Protein AF-A0A8S2ETX2-F1 (afdb_monomer_lite)

Structure (mmCIF, N/CA/C/O backbone):
data_AF-A0A8S2ETX2-F1
#
_entry.id   AF-A0A8S2ETX2-F1
#
loop_
_atom_site.group_PDB
_atom_site.id
_atom_site.type_symbol
_atom_site.label_atom_id
_atom_site.label_alt_id
_atom_site.label_comp_id
_atom_site.label_asym_id
_atom_site.label_entity_id
_atom_site.label_seq_id
_atom_site.pdbx_PDB_ins_code
_atom_site.Cartn_x
_atom_site.Cartn_y
_atom_site.Cartn_z
_atom_site.occupancy
_atom_site.B_iso_or_equiv
_atom_site.auth_seq_id
_atom_site.auth_comp_id
_atom_site.auth_asym_id
_atom_site.auth_atom_id
_atom_site.pdbx_PDB_model_num
ATOM 1 N N . ASP A 1 1 ? -9.129 -30.023 49.645 1.00 49.19 1 ASP A N 1
ATOM 2 C CA . ASP A 1 1 ? -10.462 -30.554 49.304 1.00 49.19 1 ASP A CA 1
ATOM 3 C C . ASP A 1 1 ? -11.537 -29.538 49.638 1.00 49.19 1 ASP A C 1
ATOM 5 O O . ASP A 1 1 ? -11.784 -29.279 50.807 1.00 49.19 1 ASP A O 1
ATOM 9 N N . GLN A 1 2 ? -12.116 -28.896 48.624 1.00 75.06 2 GLN A N 1
ATOM 10 C CA . GLN A 1 2 ? -13.297 -28.047 48.798 1.00 75.06 2 GLN A CA 1
ATOM 11 C C . GLN A 1 2 ? -14.494 -28.790 48.217 1.00 75.06 2 GLN A C 1
ATOM 13 O O . GLN A 1 2 ? -14.715 -28.778 47.009 1.00 75.06 2 GLN A O 1
ATOM 18 N N . ALA A 1 3 ? -15.219 -29.501 49.079 1.00 84.19 3 ALA A N 1
ATOM 19 C CA . ALA A 1 3 ? -16.483 -30.106 48.694 1.00 84.19 3 ALA A CA 1
ATOM 20 C C . ALA A 1 3 ? -17.515 -28.996 48.394 1.00 84.19 3 ALA A C 1
ATOM 22 O O . ALA A 1 3 ? -17.534 -27.985 49.106 1.00 84.19 3 ALA A O 1
ATOM 23 N N . PRO A 1 4 ? -18.368 -29.149 47.365 1.00 86.12 4 PRO A N 1
ATOM 24 C CA . PRO A 1 4 ? -19.453 -28.212 47.101 1.00 86.12 4 PRO A CA 1
ATOM 25 C C . PRO A 1 4 ? -20.412 -28.125 48.292 1.00 86.12 4 PRO A C 1
ATOM 27 O O . PRO A 1 4 ? -20.599 -29.095 49.020 1.00 86.12 4 PRO A O 1
ATOM 30 N N . SER A 1 5 ? -21.060 -26.973 48.467 1.00 92.56 5 SER A N 1
ATOM 31 C CA . SER A 1 5 ? -22.094 -26.824 49.496 1.00 92.56 5 SER A CA 1
ATOM 32 C C . SER A 1 5 ? -23.303 -27.727 49.218 1.00 92.56 5 SER A C 1
ATOM 34 O O . SER A 1 5 ? -23.637 -27.966 48.054 1.00 92.56 5 SER A O 1
ATOM 36 N N . ASP A 1 6 ? -24.028 -28.134 50.263 1.00 92.12 6 ASP A N 1
ATOM 37 C CA . ASP A 1 6 ? -25.269 -28.919 50.135 1.00 92.12 6 ASP A CA 1
ATOM 38 C C . ASP A 1 6 ? -26.277 -28.272 49.171 1.00 92.12 6 ASP A C 1
ATOM 40 O O . ASP A 1 6 ? -26.951 -28.952 48.399 1.00 92.12 6 ASP A O 1
ATOM 44 N N . ARG A 1 7 ? -26.333 -26.933 49.145 1.00 91.81 7 ARG A N 1
ATOM 45 C CA . ARG A 1 7 ? -27.184 -26.166 48.226 1.00 91.81 7 ARG A CA 1
ATOM 46 C C . ARG A 1 7 ? -26.778 -26.345 46.763 1.00 91.81 7 ARG A C 1
ATOM 48 O O . ARG A 1 7 ? -27.643 -26.445 45.898 1.00 91.81 7 ARG A O 1
ATOM 55 N N . THR A 1 8 ? -25.479 -26.394 46.481 1.00 90.50 8 THR A N 1
ATOM 56 C CA . THR A 1 8 ? -24.956 -26.659 45.135 1.00 90.50 8 THR A CA 1
ATOM 57 C C . THR A 1 8 ? -25.331 -28.071 44.691 1.00 90.50 8 THR A C 1
ATOM 59 O O . THR A 1 8 ? -25.815 -28.245 43.577 1.00 90.50 8 THR A O 1
ATOM 62 N N . ILE A 1 9 ? -25.183 -29.060 45.577 1.00 91.25 9 ILE A N 1
ATOM 63 C CA . ILE A 1 9 ? -25.528 -30.464 45.304 1.00 91.25 9 ILE A CA 1
ATOM 64 C C . ILE A 1 9 ? -27.031 -30.615 45.012 1.00 91.25 9 ILE A C 1
ATOM 66 O O . ILE A 1 9 ? -27.408 -31.249 44.027 1.00 91.25 9 ILE A O 1
ATOM 70 N N . LEU A 1 10 ? -27.891 -29.982 45.816 1.00 93.88 10 LEU A N 1
ATOM 71 C CA . LEU A 1 10 ? -29.347 -29.971 45.615 1.00 93.88 10 LEU A CA 1
ATOM 72 C C . LEU A 1 10 ? -29.756 -29.318 44.288 1.00 93.88 10 LEU A C 1
ATOM 74 O O . LEU A 1 10 ? -30.621 -29.842 43.587 1.00 93.88 10 LEU A O 1
ATOM 78 N N . ASN A 1 11 ? -29.124 -28.203 43.912 1.00 90.56 11 ASN A N 1
ATOM 79 C CA . ASN A 1 11 ? -29.393 -27.550 42.630 1.00 90.56 11 ASN A CA 1
ATOM 80 C C . ASN A 1 11 ? -29.043 -28.463 41.445 1.00 90.56 11 ASN A C 1
ATOM 82 O O . ASN A 1 11 ? -29.859 -28.610 40.538 1.00 90.56 11 ASN A O 1
ATOM 86 N N . TRP A 1 12 ? -27.883 -29.128 41.483 1.00 91.50 12 TRP A N 1
ATOM 87 C CA . TRP A 1 12 ? -27.490 -30.103 40.459 1.00 91.50 12 TRP A CA 1
ATOM 88 C C . TRP A 1 12 ? -28.458 -31.285 40.379 1.00 91.50 12 TRP A C 1
ATOM 90 O O . TRP A 1 12 ? -28.849 -31.684 39.286 1.00 91.50 12 TRP A O 1
ATOM 100 N N . TYR A 1 13 ? -28.915 -31.806 41.521 1.00 91.69 13 TYR A N 1
ATOM 101 C CA . TYR A 1 13 ? -29.935 -32.858 41.549 1.00 91.69 13 TYR A CA 1
ATOM 102 C C . TYR A 1 13 ? -31.227 -32.434 40.830 1.00 91.69 13 TYR A C 1
ATOM 104 O O . TYR A 1 13 ? -31.792 -33.210 40.059 1.00 91.69 13 TYR A O 1
ATOM 112 N N . HIS A 1 14 ? -31.683 -31.195 41.035 1.00 93.06 14 HIS A N 1
ATOM 113 C CA . HIS A 1 14 ? -32.861 -30.667 40.347 1.00 93.06 14 HIS A CA 1
ATOM 114 C C . HIS A 1 14 ? -32.642 -30.447 38.844 1.00 93.06 14 HIS A C 1
ATOM 116 O O . HIS A 1 14 ? -33.560 -30.712 38.069 1.00 93.06 14 HIS A O 1
ATOM 122 N N . GLU A 1 15 ? -31.458 -30.006 38.420 1.00 91.25 15 GLU A N 1
ATOM 123 C CA . GLU A 1 15 ? -31.118 -29.880 36.996 1.00 91.25 15 GLU A CA 1
ATOM 124 C C . GLU A 1 15 ? -31.083 -31.250 36.299 1.00 91.25 15 GLU A C 1
ATOM 126 O O . GLU A 1 15 ? -31.676 -31.416 35.231 1.00 91.25 15 GLU A O 1
ATOM 131 N N . PHE A 1 16 ? -30.532 -32.278 36.952 1.00 91.81 16 PHE A N 1
ATOM 132 C CA . PHE A 1 16 ? -30.567 -33.647 36.428 1.00 91.81 16 PHE A CA 1
ATOM 133 C C . PHE A 1 16 ? -31.989 -34.218 36.347 1.00 91.81 16 PHE A C 1
ATOM 135 O O . PHE A 1 16 ? -32.327 -34.868 35.360 1.00 91.81 16 PHE A O 1
ATOM 142 N N . GLN A 1 17 ? -32.859 -33.928 37.322 1.00 93.25 17 GLN A N 1
ATOM 143 C CA . GLN A 1 17 ? -34.288 -34.284 37.259 1.00 93.25 17 GLN A CA 1
ATOM 144 C C . GLN A 1 17 ? -35.024 -33.598 36.094 1.00 93.25 17 GLN A C 1
ATOM 146 O O . GLN A 1 17 ? -36.045 -34.099 35.626 1.00 93.25 17 GLN A O 1
ATOM 151 N N . ARG A 1 18 ? -34.506 -32.467 35.600 1.00 93.06 18 ARG A N 1
ATOM 152 C CA . ARG A 1 18 ? -35.015 -31.751 34.418 1.00 93.06 18 ARG A CA 1
ATOM 153 C C . ARG A 1 18 ? -34.395 -32.245 33.104 1.00 93.06 18 ARG A C 1
ATOM 155 O O . ARG A 1 18 ? -34.595 -31.606 32.076 1.00 93.06 18 ARG A O 1
ATOM 162 N N . ASN A 1 19 ? -33.666 -33.367 33.123 1.00 89.31 19 ASN A N 1
ATOM 163 C CA . ASN A 1 19 ? -32.892 -33.910 32.000 1.00 89.31 19 ASN A CA 1
ATOM 164 C C . ASN A 1 19 ? -31.804 -32.962 31.459 1.00 89.31 19 ASN A C 1
ATOM 166 O O . ASN A 1 19 ? -31.332 -33.147 30.336 1.00 89.31 19 ASN A O 1
ATOM 170 N N . ASN A 1 20 ? -31.365 -31.971 32.241 1.00 86.50 20 ASN A N 1
ATOM 171 C CA . ASN A 1 20 ? -30.199 -31.172 31.889 1.00 86.50 20 ASN A CA 1
ATOM 172 C C . ASN A 1 20 ? -28.930 -31.911 32.340 1.00 86.50 20 ASN A C 1
ATOM 174 O O . ASN A 1 20 ? -28.532 -31.845 33.499 1.00 86.50 20 ASN A O 1
ATOM 178 N N . LEU A 1 21 ? -28.331 -32.671 31.420 1.00 88.69 21 LEU A N 1
ATOM 179 C CA . LEU A 1 21 ? -27.110 -33.453 31.660 1.00 88.69 21 LEU A CA 1
ATOM 180 C C . LEU A 1 21 ? -25.823 -32.674 31.335 1.00 88.69 21 LEU A C 1
ATOM 182 O O . LEU A 1 21 ? -24.736 -33.250 31.393 1.00 88.69 21 LEU A O 1
ATOM 186 N N . SER A 1 22 ? -25.930 -31.393 30.962 1.00 86.69 22 SER A N 1
ATOM 187 C CA . SER A 1 22 ? -24.760 -30.564 30.674 1.00 86.69 22 SER A CA 1
ATOM 188 C C . SER A 1 22 ? -23.974 -30.293 31.954 1.00 86.69 22 SER A C 1
ATOM 190 O O . SER A 1 22 ? -24.531 -29.834 32.947 1.00 86.69 22 SER A O 1
ATOM 192 N N . VAL A 1 23 ? -22.670 -30.558 31.913 1.00 86.38 23 VAL A N 1
ATOM 193 C CA . VAL A 1 23 ? -21.732 -30.234 33.002 1.00 86.38 23 VAL A CA 1
ATOM 194 C C . VAL A 1 23 ? -21.140 -28.827 32.820 1.00 86.38 23 VAL A C 1
ATOM 196 O O . VAL A 1 23 ? -20.533 -28.285 33.740 1.00 86.38 23 VAL A O 1
ATOM 199 N N . GLU A 1 24 ? -21.326 -28.221 31.645 1.00 87.38 24 GLU A N 1
ATOM 200 C CA . GLU A 1 24 ? -20.890 -26.855 31.364 1.00 87.38 24 GLU A CA 1
ATOM 201 C C . GLU A 1 24 ? -21.834 -25.829 31.996 1.00 87.38 24 GLU A C 1
ATOM 203 O O . GLU A 1 24 ? -23.051 -26.032 32.055 1.00 87.38 24 GLU A O 1
ATOM 208 N N . ASP A 1 25 ? -21.269 -24.703 32.436 1.00 81.75 25 ASP A N 1
ATOM 209 C CA . ASP A 1 25 ? -22.050 -23.565 32.905 1.00 81.75 25 ASP A CA 1
ATOM 210 C C . ASP A 1 25 ? -22.994 -23.084 31.797 1.00 81.75 25 ASP A C 1
ATOM 212 O O . ASP A 1 25 ? -22.577 -22.833 30.664 1.00 81.75 25 ASP A O 1
ATOM 216 N N . ALA A 1 26 ? -24.268 -22.890 32.138 1.00 79.88 26 ALA A N 1
ATOM 217 C CA . ALA A 1 26 ? -25.206 -22.234 31.239 1.00 79.88 26 ALA A CA 1
ATOM 218 C C . ALA A 1 26 ? -24.689 -20.840 30.851 1.00 79.88 26 ALA A C 1
ATOM 220 O O . ALA A 1 26 ? -24.006 -20.178 31.642 1.00 79.88 26 ALA A O 1
ATOM 221 N N . ALA A 1 27 ? -25.063 -20.377 29.652 1.00 77.38 27 ALA A N 1
ATOM 222 C CA . ALA A 1 27 ? -24.744 -19.033 29.190 1.00 77.38 27 ALA A CA 1
ATOM 223 C C . ALA A 1 27 ? -25.128 -18.015 30.274 1.00 77.38 27 ALA A C 1
ATOM 225 O O . ALA A 1 27 ? -26.303 -17.811 30.585 1.00 77.38 27 ALA A O 1
ATOM 226 N N . ARG A 1 28 ? -24.116 -17.411 30.899 1.00 78.44 28 ARG A N 1
ATOM 227 C CA . ARG A 1 28 ? -24.333 -16.405 31.933 1.00 78.44 28 ARG A CA 1
ATOM 228 C C . ARG A 1 28 ? -24.863 -15.162 31.234 1.00 78.44 28 ARG A C 1
ATOM 230 O O . ARG A 1 28 ? -24.255 -14.701 30.270 1.00 78.44 28 ARG A O 1
ATOM 237 N N . SER A 1 29 ? -25.963 -14.594 31.725 1.00 62.41 29 SER A N 1
ATOM 238 C CA . SER A 1 29 ? -26.363 -13.248 31.319 1.00 62.41 29 SER A CA 1
ATOM 239 C C . SER A 1 29 ? -25.258 -12.287 31.766 1.00 62.41 29 SER A C 1
ATOM 241 O O . SER A 1 29 ? -25.157 -11.954 32.950 1.00 62.41 29 SER A O 1
ATOM 243 N N . GLY A 1 30 ? -24.370 -11.922 30.843 1.00 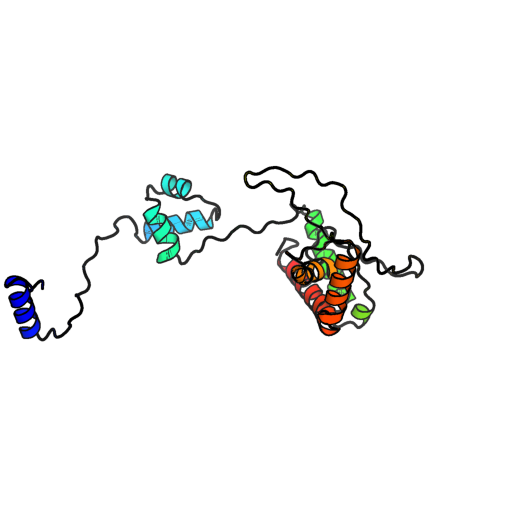60.75 30 GLY A N 1
ATOM 244 C CA . GLY A 1 30 ? -23.364 -10.896 31.079 1.00 60.75 30 GLY A CA 1
ATOM 245 C C . GLY A 1 30 ? -24.028 -9.556 31.394 1.00 60.75 30 GLY A C 1
ATOM 246 O O . GLY A 1 30 ? -25.207 -9.346 31.106 1.00 60.75 30 GLY A O 1
ATOM 247 N N . TYR A 1 31 ? -23.268 -8.640 31.993 1.00 55.75 31 TYR A N 1
ATOM 248 C CA . TYR A 1 31 ? -23.713 -7.257 32.141 1.00 55.75 31 TYR A CA 1
ATOM 249 C C . TYR A 1 31 ? -24.027 -6.695 30.744 1.00 55.75 31 TYR A C 1
ATOM 251 O O . TYR A 1 31 ? -23.145 -6.764 29.881 1.00 55.75 31 TYR A O 1
ATOM 259 N N . PRO A 1 32 ? -25.240 -6.170 30.479 1.00 52.22 32 PRO A N 1
ATOM 260 C CA . PRO A 1 32 ? -25.516 -5.542 29.198 1.00 52.22 32 PRO A CA 1
ATOM 261 C C . PRO A 1 32 ? -24.542 -4.375 29.045 1.00 52.22 32 PRO A C 1
ATOM 263 O O . PRO A 1 32 ? -24.555 -3.445 29.851 1.00 52.22 32 PRO A O 1
ATOM 266 N N . ARG A 1 33 ? -23.655 -4.440 28.046 1.00 53.56 33 ARG A N 1
ATOM 267 C CA . ARG A 1 33 ? -22.789 -3.319 27.665 1.00 53.56 33 ARG A CA 1
ATOM 268 C C . ARG A 1 33 ? -23.682 -2.224 27.085 1.00 53.56 33 ARG A C 1
ATOM 270 O O . ARG A 1 33 ? -23.795 -2.073 25.882 1.00 53.56 33 ARG A O 1
ATOM 277 N N . THR A 1 34 ? -24.329 -1.458 27.953 1.00 57.16 34 THR A N 1
ATOM 278 C CA . THR A 1 34 ? -25.234 -0.359 27.592 1.00 57.16 34 THR A CA 1
ATOM 279 C C . THR A 1 34 ? -24.557 0.743 26.774 1.00 57.16 34 THR A C 1
ATOM 281 O O . THR A 1 34 ? -25.251 1.536 26.154 1.00 57.16 34 THR A O 1
ATOM 284 N N . ALA A 1 35 ? -23.221 0.787 26.748 1.00 59.28 35 ALA A N 1
ATOM 285 C CA . ALA A 1 35 ? -22.445 1.754 25.973 1.00 59.28 35 ALA A CA 1
ATOM 286 C C . ALA A 1 35 ? -22.162 1.331 24.516 1.00 59.28 35 ALA A C 1
ATOM 288 O O . ALA A 1 35 ? -21.768 2.177 23.717 1.00 59.28 35 ALA A O 1
ATOM 289 N N . VAL A 1 36 ? -22.317 0.046 24.169 1.00 71.81 36 VAL A N 1
ATOM 290 C CA . VAL A 1 36 ? -22.056 -0.471 22.815 1.00 71.81 36 VAL A CA 1
ATOM 291 C C . VAL A 1 36 ? -23.378 -0.968 22.239 1.00 71.81 36 VAL A C 1
ATOM 293 O O . VAL A 1 36 ? -23.834 -2.058 22.578 1.00 71.81 36 VAL A O 1
ATOM 296 N N . ASN A 1 37 ? -24.013 -0.134 21.422 1.00 85.25 37 ASN A N 1
ATOM 297 C CA . ASN A 1 37 ? -25.223 -0.444 20.667 1.00 85.25 37 ASN A CA 1
ATOM 298 C C . ASN A 1 37 ? -24.970 -0.152 19.178 1.00 85.25 37 ASN A C 1
ATOM 300 O O . ASN A 1 37 ? -23.932 0.410 18.828 1.00 85.25 37 ASN A O 1
ATOM 304 N N . ASP A 1 38 ? -25.899 -0.538 18.305 1.00 87.38 38 ASP A N 1
ATOM 305 C CA . ASP A 1 38 ? -25.719 -0.357 16.858 1.00 87.38 38 ASP A CA 1
ATOM 306 C C . ASP A 1 38 ? -25.514 1.125 16.489 1.00 87.38 38 ASP A C 1
ATOM 308 O O . ASP A 1 38 ? -24.659 1.443 15.671 1.00 87.38 38 ASP A O 1
ATOM 312 N N . GLU A 1 39 ? -26.190 2.045 17.188 1.00 89.88 39 GLU A N 1
ATOM 313 C CA . GLU A 1 39 ? -26.026 3.494 16.998 1.00 89.88 39 GLU A CA 1
ATOM 314 C C . GLU A 1 39 ? -24.605 3.983 17.330 1.00 89.88 39 GLU A C 1
ATOM 316 O O . GLU A 1 39 ? -24.033 4.760 16.567 1.00 89.88 39 GLU A O 1
ATOM 321 N N . THR A 1 40 ? -24.006 3.543 18.445 1.00 89.56 40 THR A N 1
ATOM 322 C CA . THR A 1 40 ? -22.634 3.933 18.809 1.00 89.56 40 THR A CA 1
ATOM 323 C C . THR A 1 40 ? -21.596 3.236 17.944 1.00 89.56 40 THR A C 1
ATOM 325 O O . THR A 1 40 ? -20.557 3.833 17.668 1.00 89.56 40 THR A O 1
ATOM 328 N N . ILE A 1 41 ? -21.868 2.013 17.476 1.00 90.88 41 ILE A N 1
ATOM 329 C CA . ILE A 1 41 ? -21.012 1.322 16.505 1.00 90.88 41 ILE A CA 1
ATOM 330 C C . ILE A 1 41 ? -20.981 2.099 15.186 1.00 90.88 41 ILE A C 1
ATOM 332 O O . ILE A 1 41 ? -19.896 2.422 14.700 1.00 90.88 41 ILE A O 1
ATOM 336 N N . ASP A 1 42 ? -22.145 2.449 14.643 1.00 93.31 42 ASP A N 1
ATOM 337 C CA . ASP A 1 42 ? -22.245 3.187 13.383 1.00 93.31 42 ASP A CA 1
ATOM 338 C C . ASP A 1 42 ? -21.668 4.604 13.509 1.00 93.31 42 ASP A C 1
ATOM 340 O O . ASP A 1 42 ? -20.968 5.066 12.610 1.00 93.31 42 ASP A O 1
ATOM 344 N N . ALA A 1 43 ? -21.866 5.272 14.650 1.00 93.56 43 ALA A N 1
ATOM 345 C CA . ALA A 1 43 ? -21.281 6.588 14.897 1.00 93.56 43 ALA A CA 1
ATOM 346 C C . ALA A 1 43 ? -19.744 6.552 14.971 1.00 93.56 43 ALA A C 1
ATOM 348 O O . ALA A 1 43 ? -19.084 7.427 14.411 1.00 93.56 43 ALA A O 1
ATOM 349 N N . VAL A 1 44 ? -19.154 5.541 15.623 1.00 92.75 44 VAL A N 1
ATOM 350 C CA . VAL A 1 44 ? -17.690 5.362 15.642 1.00 92.75 44 VAL A CA 1
ATOM 351 C C . VAL A 1 44 ? -17.164 5.078 14.236 1.00 92.75 44 VAL A C 1
ATOM 353 O O . VAL A 1 44 ? -16.147 5.650 13.849 1.00 92.75 44 VAL A O 1
ATOM 356 N N . ARG A 1 45 ? -17.856 4.238 13.453 1.00 92.94 45 ARG A N 1
ATOM 357 C CA . ARG A 1 45 ? -17.474 3.966 12.059 1.00 92.94 45 ARG A CA 1
ATOM 358 C C . ARG A 1 45 ? -17.507 5.226 11.207 1.00 92.94 45 ARG A C 1
ATOM 360 O O . ARG A 1 45 ? -16.538 5.478 10.509 1.00 92.94 45 ARG A O 1
ATOM 367 N N . ALA A 1 46 ? -18.553 6.040 11.328 1.00 94.12 46 ALA A N 1
ATOM 368 C CA . ALA A 1 46 ? -18.667 7.289 10.582 1.00 94.12 46 ALA A CA 1
ATOM 369 C C . ALA A 1 46 ? -17.506 8.258 10.873 1.00 94.12 46 ALA A C 1
ATOM 371 O O . ALA A 1 46 ? -16.997 8.885 9.951 1.00 94.12 46 ALA A O 1
ATOM 372 N N . ILE A 1 47 ? -17.048 8.351 12.130 1.00 94.50 47 ILE A N 1
ATOM 373 C CA . ILE A 1 47 ? -15.882 9.180 12.483 1.00 94.50 47 ILE A CA 1
ATOM 374 C C . ILE A 1 47 ? -14.597 8.628 11.847 1.00 94.50 47 ILE A C 1
ATOM 376 O O . ILE A 1 47 ? -13.806 9.394 11.307 1.00 94.50 47 ILE A O 1
ATOM 380 N N . ILE A 1 48 ? -14.390 7.308 11.889 1.00 92.88 48 ILE A N 1
ATOM 381 C CA . ILE A 1 48 ? -13.198 6.669 11.307 1.00 92.88 48 ILE A CA 1
ATOM 382 C C . ILE A 1 48 ? -13.206 6.749 9.772 1.00 92.88 48 ILE A C 1
ATOM 384 O O . ILE A 1 48 ? -12.147 6.867 9.161 1.00 92.88 48 ILE A O 1
ATOM 388 N N . GLU A 1 49 ? -14.375 6.669 9.137 1.00 92.19 49 GLU A N 1
ATOM 389 C CA . GLU A 1 49 ? -14.521 6.820 7.685 1.00 92.19 49 GLU A CA 1
ATOM 390 C C . GLU A 1 49 ? -14.239 8.256 7.218 1.00 92.19 49 GLU A C 1
ATOM 392 O O . GLU A 1 49 ? -13.677 8.432 6.138 1.00 92.19 49 GLU A O 1
ATOM 397 N N . ASP A 1 50 ? -14.596 9.262 8.023 1.00 94.19 50 ASP A N 1
ATOM 398 C CA . ASP A 1 50 ? -14.306 10.676 7.748 1.00 94.19 50 ASP A CA 1
ATOM 399 C C . ASP A 1 50 ? -12.820 11.010 7.965 1.00 94.19 50 ASP A C 1
ATOM 401 O O . ASP A 1 50 ? -12.171 11.576 7.083 1.00 94.19 50 ASP A O 1
ATOM 405 N N . ASP A 1 51 ? -12.257 10.597 9.105 1.00 92.56 51 ASP A N 1
ATOM 406 C CA . ASP A 1 51 ? -10.831 10.722 9.405 1.00 92.56 51 ASP A CA 1
ATOM 407 C C . ASP A 1 51 ? -10.268 9.421 10.012 1.00 92.56 51 ASP A C 1
ATOM 409 O O . ASP A 1 51 ? -10.373 9.196 11.228 1.00 92.56 51 ASP A O 1
ATOM 413 N N . PRO A 1 52 ? -9.583 8.591 9.197 1.00 89.94 52 PRO A N 1
ATOM 414 C CA . PRO A 1 52 ? -8.925 7.368 9.654 1.00 89.94 52 PRO A CA 1
ATOM 415 C C . PRO A 1 52 ? -7.810 7.588 10.689 1.00 89.94 52 PRO A C 1
ATOM 417 O O . PRO A 1 52 ? -7.313 6.616 11.263 1.00 89.94 52 PRO A O 1
ATOM 420 N N . HIS A 1 53 ? -7.382 8.834 10.919 1.00 89.62 53 HIS A N 1
ATOM 421 C CA . HIS A 1 53 ? -6.377 9.205 11.917 1.00 89.62 53 HIS A CA 1
ATOM 422 C C . HIS A 1 53 ? -6.973 9.701 13.241 1.00 89.62 53 HIS A C 1
ATOM 424 O O . HIS A 1 53 ? -6.212 10.078 14.139 1.00 89.62 53 HIS A O 1
ATOM 430 N N . SER A 1 54 ? -8.301 9.664 13.384 1.00 91.62 54 SER A N 1
ATOM 431 C CA . SER A 1 54 ? -9.002 10.047 14.610 1.00 91.62 54 SER A CA 1
ATOM 432 C C . SER A 1 54 ? -8.453 9.309 15.833 1.00 91.62 54 SER A C 1
ATOM 434 O O . SER A 1 54 ? -8.389 8.078 15.874 1.00 91.62 54 SER A O 1
ATOM 436 N N . THR A 1 55 ? -8.076 10.059 16.866 1.00 92.50 55 THR A N 1
ATOM 437 C CA . THR A 1 55 ? -7.603 9.488 18.129 1.00 92.50 55 THR A CA 1
ATOM 438 C C . THR A 1 55 ? -8.771 9.003 18.981 1.00 92.50 55 THR A C 1
ATOM 440 O O . THR A 1 55 ? -9.906 9.465 18.857 1.00 92.50 55 THR A O 1
ATOM 443 N N . TYR A 1 56 ? -8.481 8.109 19.929 1.00 92.81 56 TYR A N 1
ATOM 444 C CA . TYR A 1 56 ? -9.469 7.687 20.921 1.00 92.81 56 TYR A CA 1
ATOM 445 C C . TYR A 1 56 ? -10.074 8.892 21.646 1.00 92.81 56 TYR A C 1
ATOM 447 O O . TYR A 1 56 ? -11.288 8.962 21.767 1.00 92.81 56 TYR A O 1
ATOM 455 N N . GLU A 1 57 ? -9.259 9.865 22.061 1.00 94.31 57 GLU A N 1
ATOM 456 C CA . GLU A 1 57 ? -9.726 11.073 22.755 1.00 94.31 57 GLU A CA 1
ATOM 457 C C . GLU A 1 57 ? -10.736 11.865 21.914 1.00 94.31 57 GLU A C 1
ATOM 459 O O . GLU A 1 57 ? -11.805 12.205 22.411 1.00 94.31 57 GLU A O 1
ATOM 464 N N . GLN A 1 58 ? -10.468 12.068 20.620 1.00 93.75 58 GLN A N 1
ATOM 465 C CA . GLN A 1 58 ? -11.385 12.776 19.718 1.00 93.75 58 GLN A CA 1
ATOM 466 C C . GLN A 1 58 ? -12.724 12.045 19.558 1.00 93.75 58 GLN A C 1
ATOM 468 O O . GLN A 1 58 ? -13.787 12.673 19.573 1.00 93.75 58 GLN A O 1
ATOM 473 N N . ILE A 1 59 ? -12.692 10.715 19.445 1.00 94.25 59 ILE A N 1
ATOM 474 C CA . ILE A 1 59 ? -13.902 9.888 19.346 1.00 94.25 59 ILE A CA 1
ATOM 475 C C . ILE A 1 59 ? -14.685 9.929 20.669 1.00 94.25 59 ILE A C 1
ATOM 477 O O . ILE A 1 59 ? -15.913 10.040 20.665 1.00 94.25 59 ILE A O 1
ATOM 481 N N . GLN A 1 60 ? -13.991 9.874 21.810 1.00 94.44 60 GLN A N 1
ATOM 482 C CA . GLN A 1 60 ? -14.608 9.983 23.133 1.00 94.44 60 GLN A CA 1
ATOM 483 C C . GLN A 1 60 ? -15.270 11.341 23.344 1.00 94.44 60 GLN A C 1
ATOM 485 O O . GLN A 1 60 ? -16.406 11.384 23.808 1.00 94.44 60 GLN A O 1
ATOM 490 N N . ASP A 1 61 ? -14.590 12.428 22.988 1.00 94.44 61 ASP A N 1
ATOM 491 C CA . ASP A 1 61 ? -15.119 13.786 23.117 1.00 94.44 61 ASP A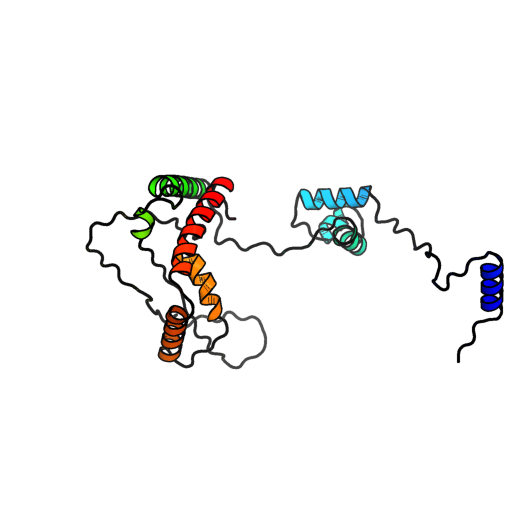 CA 1
ATOM 492 C C . ASP A 1 61 ? -16.336 14.002 22.207 1.00 94.44 61 ASP A C 1
ATOM 494 O O . ASP A 1 61 ? -17.285 14.687 22.589 1.00 94.44 61 ASP A O 1
ATOM 498 N N . SER A 1 62 ? -16.344 13.366 21.033 1.00 93.00 62 SER A N 1
ATOM 499 C CA . SER A 1 62 ? -17.441 13.469 20.066 1.00 93.00 62 SER A CA 1
ATOM 500 C C . SER A 1 62 ? -18.684 12.675 20.479 1.00 93.00 62 SER A C 1
ATOM 502 O O . SER A 1 62 ? -19.804 13.152 20.304 1.00 93.00 62 SER A O 1
ATOM 504 N N . LEU A 1 63 ? -18.508 11.461 21.017 1.00 91.00 63 LEU A N 1
ATOM 505 C CA . LEU A 1 63 ? -19.610 10.515 21.263 1.00 91.00 63 LEU A CA 1
ATOM 506 C C . LEU A 1 63 ? -19.924 10.283 22.749 1.00 91.00 63 LEU A C 1
ATOM 508 O O . LEU A 1 63 ? -20.907 9.620 23.075 1.00 91.00 63 LEU A O 1
ATOM 512 N N . GLY A 1 64 ? -19.099 10.790 23.666 1.00 89.69 64 GLY A N 1
ATOM 513 C CA . GLY A 1 64 ? -19.261 10.606 25.113 1.00 89.69 64 GLY A CA 1
ATOM 514 C C . GLY A 1 64 ? -19.077 9.160 25.592 1.00 89.69 64 GLY A C 1
ATOM 515 O O . GLY A 1 64 ? -19.503 8.811 26.694 1.00 89.69 64 GLY A O 1
ATOM 516 N N . ILE A 1 65 ? -18.469 8.301 24.773 1.00 90.00 65 ILE A N 1
ATOM 517 C CA . ILE A 1 65 ? -18.206 6.893 25.090 1.00 90.00 65 ILE A CA 1
ATOM 518 C C . ILE A 1 65 ? -16.823 6.720 25.725 1.00 90.00 65 ILE A C 1
ATOM 520 O O . ILE A 1 65 ? -15.954 7.581 25.634 1.00 90.00 65 ILE A O 1
ATOM 524 N N . THR A 1 66 ? -16.600 5.601 26.413 1.00 90.81 66 THR A N 1
ATOM 525 C CA . THR A 1 66 ? -15.302 5.317 27.041 1.00 90.81 66 THR A CA 1
ATOM 526 C C . THR A 1 66 ? -14.314 4.733 26.030 1.00 90.81 66 THR A C 1
ATOM 528 O O . THR A 1 66 ? -14.715 4.018 25.109 1.00 90.81 66 THR A O 1
ATOM 531 N N . SER A 1 67 ? -13.009 4.942 26.240 1.00 90.62 67 SER A N 1
ATOM 532 C CA . SER A 1 67 ? -11.950 4.341 25.408 1.00 90.62 67 SER A CA 1
ATOM 533 C C . SER A 1 67 ? -12.082 2.817 25.323 1.00 90.62 67 SER A C 1
ATOM 535 O O . SER A 1 67 ? -11.835 2.221 24.282 1.00 90.62 67 SER A O 1
ATOM 537 N N . SER A 1 68 ? -12.524 2.172 26.409 1.00 89.56 68 SER A N 1
ATOM 538 C CA . SER A 1 68 ? -12.757 0.724 26.457 1.00 89.56 68 SER A CA 1
ATOM 539 C C . SER A 1 68 ? -13.885 0.275 25.522 1.00 89.56 68 SER A C 1
ATOM 541 O O . SER A 1 68 ? -13.789 -0.792 24.909 1.00 89.56 68 SER A O 1
ATOM 543 N N . SER A 1 69 ? -14.951 1.075 25.413 1.00 89.69 69 SER A N 1
ATOM 544 C CA . SER A 1 69 ? -16.039 0.830 24.464 1.00 89.69 69 SER A CA 1
ATOM 545 C C . SER A 1 69 ? -15.561 1.024 23.030 1.00 89.69 69 SER A C 1
ATOM 547 O O . SER A 1 69 ? -15.815 0.147 22.215 1.00 89.69 69 SER A O 1
ATOM 549 N N . ILE A 1 70 ? -14.797 2.085 22.744 1.00 91.38 70 ILE A N 1
ATOM 550 C CA . ILE A 1 70 ? -14.205 2.329 21.413 1.00 91.38 70 ILE A CA 1
ATOM 551 C C . ILE A 1 70 ? -13.317 1.159 20.990 1.00 91.38 70 ILE A C 1
ATOM 553 O O . ILE A 1 70 ? -13.523 0.598 19.921 1.00 91.38 70 ILE A O 1
ATOM 557 N N . ASN A 1 71 ? -12.402 0.723 21.862 1.00 90.50 71 ASN A N 1
ATOM 558 C CA . ASN A 1 71 ? -11.512 -0.410 21.589 1.00 90.50 71 ASN A CA 1
ATOM 559 C C . ASN A 1 71 ? -12.304 -1.678 21.243 1.00 90.50 71 ASN A C 1
ATOM 561 O O . ASN A 1 71 ? -11.957 -2.418 20.328 1.00 90.50 71 ASN A O 1
ATOM 565 N N . SER A 1 72 ? -13.397 -1.919 21.974 1.00 89.38 72 SER A N 1
ATOM 566 C CA . SER A 1 72 ? -14.276 -3.056 21.694 1.00 89.38 72 SER A CA 1
ATOM 567 C C . SER A 1 72 ? -15.001 -2.877 20.359 1.00 89.38 72 SER A C 1
ATOM 569 O O . SER A 1 72 ? -15.081 -3.817 19.584 1.00 89.38 72 SER A O 1
ATOM 571 N N . ILE A 1 73 ? -15.505 -1.679 20.051 1.00 90.00 73 ILE A N 1
ATOM 572 C CA . ILE A 1 73 ? -16.194 -1.378 18.787 1.00 90.00 73 ILE A CA 1
ATOM 573 C C . ILE A 1 73 ? -15.270 -1.581 17.583 1.00 90.00 73 ILE A C 1
ATOM 575 O O . ILE A 1 73 ? -15.690 -2.199 16.604 1.00 90.00 73 ILE A O 1
ATOM 579 N N . ILE A 1 74 ? -14.026 -1.104 17.657 1.00 90.19 74 ILE A N 1
ATOM 580 C CA . ILE A 1 74 ? -13.033 -1.229 16.583 1.00 90.19 74 ILE A CA 1
ATOM 581 C C . ILE A 1 74 ? -12.713 -2.708 16.331 1.00 90.19 74 ILE A C 1
ATOM 583 O O . ILE A 1 74 ? -12.863 -3.182 15.204 1.00 90.19 74 ILE A O 1
ATOM 587 N N . HIS A 1 75 ? -12.342 -3.453 17.376 1.00 87.56 75 HIS A N 1
ATOM 588 C CA . HIS A 1 75 ? -11.828 -4.815 17.220 1.00 87.56 75 HIS A CA 1
ATOM 589 C C . HIS A 1 75 ? -12.906 -5.906 17.197 1.00 87.56 75 HIS A C 1
ATOM 591 O O . HIS A 1 75 ? -12.819 -6.815 16.375 1.00 87.56 75 HIS A O 1
ATOM 597 N N . ASP A 1 76 ? -13.924 -5.823 18.057 1.00 87.44 76 ASP A N 1
ATOM 598 C CA . ASP A 1 76 ? -14.911 -6.897 18.237 1.00 87.44 76 ASP A CA 1
ATOM 599 C C . ASP A 1 76 ? -16.127 -6.746 17.303 1.00 87.44 76 ASP A C 1
ATOM 601 O O . ASP A 1 76 ? -16.707 -7.749 16.891 1.00 87.44 76 ASP A O 1
ATOM 605 N N . TYR A 1 77 ? -16.532 -5.510 16.970 1.00 86.50 77 TYR A N 1
ATOM 606 C CA . TYR A 1 77 ? -17.783 -5.241 16.232 1.00 86.50 77 TYR A CA 1
ATOM 607 C C . TYR A 1 77 ? -17.573 -4.701 14.814 1.00 86.50 77 TYR A C 1
ATOM 609 O O . TYR A 1 77 ? -18.432 -4.886 13.953 1.00 86.50 77 TYR A O 1
ATOM 617 N N . SER A 1 78 ? -16.456 -4.023 14.549 1.00 81.56 78 SER A N 1
ATOM 618 C CA . SER A 1 78 ? -16.169 -3.416 13.239 1.00 81.56 78 SER A CA 1
ATOM 619 C C . SER A 1 78 ? -15.094 -4.149 12.451 1.00 81.56 78 SER A C 1
ATOM 621 O O . SER A 1 78 ? -14.931 -3.863 11.270 1.00 81.56 78 SER A O 1
ATOM 623 N N . ASN A 1 79 ? -14.403 -5.112 13.072 1.00 82.56 79 ASN A N 1
ATOM 624 C CA . ASN A 1 79 ? -13.297 -5.854 12.464 1.00 82.56 79 ASN A CA 1
ATOM 625 C C . ASN A 1 79 ? -12.252 -4.919 11.819 1.00 82.56 79 ASN A C 1
ATOM 627 O O . ASN A 1 79 ? -11.681 -5.219 10.769 1.00 82.56 79 ASN A O 1
ATOM 631 N N . LEU A 1 80 ? -12.055 -3.751 12.436 1.00 85.75 80 LEU A N 1
ATOM 632 C CA . LEU A 1 80 ? -11.079 -2.757 12.027 1.00 85.75 80 LEU A CA 1
ATOM 633 C C . LEU A 1 80 ? -9.765 -3.025 12.761 1.00 85.75 80 LEU A C 1
ATOM 635 O O . LEU A 1 80 ? -9.731 -3.425 13.931 1.00 85.75 80 LEU A O 1
ATOM 639 N N . HIS A 1 81 ? -8.667 -2.781 12.056 1.00 84.56 81 HIS A N 1
ATOM 640 C CA . HIS A 1 81 ? -7.324 -2.920 12.590 1.00 84.56 81 HIS A CA 1
ATOM 641 C C . HIS A 1 81 ? -6.569 -1.612 12.429 1.00 84.56 81 HIS A C 1
ATOM 643 O O . HIS A 1 81 ? -6.567 -1.008 11.358 1.00 84.56 81 HIS A O 1
ATOM 649 N N . GLU A 1 82 ? -5.892 -1.208 13.497 1.00 84.50 82 GLU A N 1
ATOM 650 C CA . GLU A 1 82 ? -4.951 -0.101 13.444 1.00 84.50 82 GLU A CA 1
ATOM 651 C C . GLU A 1 82 ? -3.736 -0.520 12.610 1.00 84.50 82 GLU A C 1
ATOM 653 O O . GLU A 1 82 ? -3.104 -1.551 12.863 1.00 84.50 82 GLU A O 1
ATOM 658 N N . VAL A 1 83 ? -3.411 0.283 11.600 1.00 85.19 83 VAL A N 1
ATOM 659 C CA . VAL A 1 83 ? -2.232 0.098 10.753 1.00 85.19 83 VAL A CA 1
ATOM 660 C C . VAL A 1 83 ? -1.376 1.354 10.798 1.00 85.19 83 VAL A C 1
ATOM 662 O O . VAL A 1 83 ? -1.881 2.475 10.803 1.00 85.19 83 VAL A O 1
ATOM 665 N N . CYS A 1 84 ? -0.055 1.184 10.821 1.00 79.81 84 CYS A N 1
ATOM 666 C CA . CYS A 1 84 ? 0.849 2.321 10.711 1.00 79.81 84 CYS A CA 1
ATOM 667 C C . CYS A 1 84 ? 0.750 2.924 9.306 1.00 79.81 84 CYS A C 1
ATOM 669 O O . CYS A 1 84 ? 0.866 2.202 8.311 1.00 79.81 84 CYS A O 1
ATOM 671 N N . ALA A 1 85 ? 0.605 4.250 9.228 1.00 79.06 85 ALA A N 1
ATOM 672 C CA . ALA A 1 85 ? 0.675 4.967 7.962 1.00 79.06 85 ALA A CA 1
ATOM 673 C C . ALA A 1 85 ? 2.004 4.673 7.245 1.00 79.06 85 ALA A C 1
ATOM 675 O O . ALA A 1 85 ? 3.071 4.588 7.864 1.00 79.06 85 ALA A O 1
ATOM 676 N N . ARG A 1 86 ? 1.941 4.512 5.921 1.00 81.25 86 ARG A N 1
ATOM 677 C CA . ARG A 1 86 ? 3.126 4.300 5.088 1.00 81.25 86 ARG A CA 1
ATOM 678 C C . ARG A 1 86 ? 3.848 5.632 4.890 1.00 81.25 86 ARG A C 1
ATOM 680 O O . ARG A 1 86 ? 3.224 6.629 4.546 1.00 81.25 86 ARG A O 1
ATOM 687 N N . TRP A 1 87 ? 5.168 5.646 5.075 1.00 79.50 87 TRP A N 1
ATOM 688 C CA . TRP A 1 87 ? 5.974 6.827 4.770 1.00 79.50 87 TRP A CA 1
ATOM 689 C C . TRP A 1 87 ? 6.108 6.993 3.253 1.00 79.50 87 TRP A C 1
ATOM 691 O O . TRP A 1 87 ? 6.514 6.050 2.570 1.00 79.50 87 TRP A O 1
ATOM 701 N N . VAL A 1 88 ? 5.778 8.178 2.737 1.00 80.06 88 VAL A N 1
ATOM 702 C CA . VAL A 1 88 ? 5.955 8.540 1.324 1.00 80.06 88 VAL A CA 1
ATOM 703 C C . VAL A 1 88 ? 7.128 9.519 1.176 1.00 80.06 88 VAL A C 1
ATOM 705 O O . VAL A 1 88 ? 7.263 10.411 2.015 1.00 80.06 88 VAL A O 1
ATOM 708 N N . PRO A 1 89 ? 7.979 9.379 0.140 1.00 77.06 89 PRO A N 1
ATOM 709 C CA . PRO A 1 89 ? 9.195 10.180 -0.025 1.00 77.06 89 PRO A CA 1
ATOM 710 C C . PRO A 1 89 ? 8.997 11.696 0.028 1.00 77.06 89 PRO A C 1
ATOM 712 O O . PRO A 1 89 ? 9.797 12.399 0.641 1.00 77.06 89 PRO A O 1
ATOM 715 N N . HIS A 1 90 ? 7.962 12.206 -0.638 1.00 81.44 90 HIS A N 1
ATOM 716 C CA . HIS A 1 90 ? 7.613 13.625 -0.639 1.00 81.44 90 HIS A CA 1
ATOM 717 C C . HIS A 1 90 ? 6.179 13.818 -1.148 1.00 81.44 90 HIS A C 1
ATOM 719 O O . HIS A 1 90 ? 5.569 12.892 -1.683 1.00 81.44 90 HIS A O 1
ATOM 725 N N . GLN A 1 91 ? 5.649 15.029 -0.996 1.00 86.69 91 GLN A N 1
ATOM 726 C CA . GLN A 1 91 ? 4.332 15.402 -1.500 1.00 86.69 91 GLN A CA 1
ATOM 727 C C . GLN A 1 91 ? 4.422 15.816 -2.973 1.00 86.69 91 GLN A C 1
ATOM 729 O O . GLN A 1 91 ? 5.092 16.796 -3.287 1.00 86.69 91 GLN A O 1
ATOM 734 N N . LEU A 1 92 ? 3.736 15.079 -3.848 1.00 87.56 92 LEU A N 1
ATOM 735 C CA . LEU A 1 92 ? 3.716 15.342 -5.287 1.00 87.56 92 LEU A CA 1
ATOM 736 C C . LEU A 1 92 ? 2.810 16.527 -5.629 1.00 87.56 92 LEU A C 1
ATOM 738 O O . LEU A 1 92 ? 1.671 16.611 -5.156 1.00 87.56 92 LEU A O 1
ATOM 742 N N . THR A 1 93 ? 3.298 17.391 -6.510 1.00 91.44 93 THR A N 1
ATOM 743 C CA . THR A 1 93 ? 2.498 18.382 -7.235 1.00 91.44 93 THR A CA 1
ATOM 744 C C . THR A 1 93 ? 1.672 17.715 -8.335 1.00 91.44 93 THR A C 1
ATOM 746 O O . THR A 1 93 ? 1.970 16.603 -8.773 1.00 91.44 93 THR A O 1
ATOM 749 N N . ASP A 1 94 ? 0.620 18.384 -8.804 1.00 93.00 94 ASP A N 1
ATOM 750 C CA . ASP A 1 94 ? -0.223 17.828 -9.869 1.00 93.00 94 ASP A CA 1
ATOM 751 C C . ASP A 1 94 ? 0.538 17.691 -11.196 1.00 93.00 94 ASP A C 1
ATOM 753 O O . ASP A 1 94 ? 0.355 16.701 -11.903 1.00 93.00 94 ASP A O 1
ATOM 757 N N . ASP A 1 95 ? 1.469 18.605 -11.484 1.00 90.75 95 ASP A N 1
ATOM 758 C CA . ASP A 1 95 ? 2.348 18.513 -12.656 1.00 90.75 95 ASP A CA 1
ATOM 759 C C . ASP A 1 95 ? 3.268 17.283 -12.582 1.00 90.75 95 ASP A C 1
ATOM 761 O O . ASP A 1 95 ? 3.465 16.593 -13.583 1.00 90.75 95 ASP A O 1
ATOM 765 N N . GLU A 1 96 ? 3.801 16.962 -11.397 1.00 87.75 96 GLU A N 1
ATOM 766 C CA . GLU A 1 96 ? 4.618 15.760 -11.189 1.00 87.75 96 GLU A CA 1
ATOM 767 C C . GLU A 1 96 ? 3.797 14.481 -11.382 1.00 87.75 96 GLU A C 1
ATOM 769 O O . GLU A 1 96 ? 4.266 13.556 -12.044 1.00 87.75 96 GLU A O 1
ATOM 774 N N . LYS A 1 97 ? 2.553 14.435 -10.886 1.00 90.56 97 LYS A N 1
ATOM 775 C CA . LYS A 1 97 ? 1.650 13.291 -11.114 1.00 90.56 97 LYS A CA 1
ATOM 776 C C . LYS A 1 97 ? 1.357 13.104 -12.600 1.00 90.56 97 LYS A C 1
ATOM 778 O O . LYS A 1 97 ? 1.478 11.993 -13.113 1.00 90.56 97 LYS A O 1
ATOM 783 N N . GLN A 1 98 ? 1.020 14.184 -13.308 1.00 92.25 98 GLN A N 1
ATOM 784 C CA . GLN A 1 98 ? 0.743 14.129 -14.745 1.00 92.25 98 GLN A CA 1
ATOM 785 C C . GLN A 1 98 ? 1.974 13.700 -15.545 1.00 92.25 98 GLN A C 1
ATOM 787 O O . GLN A 1 98 ? 1.855 12.892 -16.467 1.00 92.25 98 GLN A O 1
ATOM 792 N N . PHE A 1 99 ? 3.164 14.169 -15.160 1.00 89.12 99 PHE A N 1
ATOM 793 C CA . PHE A 1 99 ? 4.413 13.704 -15.752 1.00 89.12 99 PHE A CA 1
ATOM 794 C C . PHE A 1 99 ? 4.613 12.196 -15.545 1.00 89.12 99 PHE A C 1
ATOM 796 O O . PHE A 1 99 ? 4.920 11.491 -16.506 1.00 89.12 99 PHE A O 1
ATOM 803 N N . CYS A 1 100 ? 4.384 11.684 -14.330 1.00 86.44 100 CYS A N 1
ATOM 804 C CA . CYS A 1 100 ? 4.474 10.251 -14.039 1.00 86.44 100 CYS A CA 1
ATOM 805 C C . CYS A 1 100 ? 3.508 9.429 -14.903 1.00 86.44 100 CYS A C 1
ATOM 807 O O . CYS A 1 100 ? 3.922 8.438 -15.506 1.00 86.44 100 CYS A O 1
ATOM 809 N N . ILE A 1 101 ? 2.245 9.852 -15.015 1.00 91.75 101 ILE A N 1
ATOM 810 C CA . ILE A 1 101 ? 1.236 9.169 -15.842 1.00 91.75 101 ILE A CA 1
ATOM 811 C C . ILE A 1 101 ? 1.658 9.167 -17.311 1.00 91.75 101 ILE A C 1
ATOM 813 O O . ILE A 1 101 ? 1.596 8.123 -17.965 1.00 91.75 101 ILE A O 1
ATOM 817 N N . GLN A 1 102 ? 2.084 10.318 -17.837 1.00 91.69 102 GLN A N 1
ATOM 818 C CA . GLN A 1 102 ? 2.489 10.432 -19.234 1.00 91.69 102 GLN A CA 1
ATOM 819 C C . GLN A 1 102 ? 3.699 9.541 -19.524 1.00 91.69 102 GLN A C 1
ATOM 821 O O . GLN A 1 102 ? 3.664 8.763 -20.473 1.00 91.69 102 GLN A O 1
ATOM 826 N N . PHE A 1 103 ? 4.712 9.565 -18.655 1.00 88.75 103 PHE A N 1
ATOM 827 C CA . PHE A 1 103 ? 5.867 8.681 -18.764 1.00 88.75 103 PHE A CA 1
ATOM 828 C C . PHE A 1 103 ? 5.467 7.200 -18.752 1.00 88.75 103 PHE A C 1
ATOM 830 O O . PHE A 1 103 ? 5.977 6.423 -19.562 1.00 88.75 103 PHE A O 1
ATOM 837 N N . CYS A 1 104 ? 4.556 6.797 -17.859 1.00 90.00 104 CYS A N 1
ATOM 838 C CA . CYS A 1 104 ? 4.078 5.417 -17.791 1.00 90.00 104 CYS A CA 1
ATOM 839 C C . CYS A 1 104 ? 3.366 5.018 -19.086 1.00 90.00 104 CYS A C 1
ATOM 841 O O . CYS A 1 104 ? 3.667 3.963 -19.636 1.00 90.00 104 CYS A O 1
ATOM 843 N N . ARG A 1 105 ? 2.482 5.868 -19.624 1.00 93.06 105 ARG A N 1
ATOM 844 C CA . ARG A 1 105 ? 1.778 5.603 -20.891 1.00 93.06 105 ARG A CA 1
ATOM 845 C C . ARG A 1 105 ? 2.738 5.498 -22.073 1.00 93.06 105 ARG A C 1
ATOM 847 O O . ARG A 1 105 ? 2.679 4.513 -22.804 1.00 93.06 105 ARG A O 1
ATOM 854 N N . ASP A 1 106 ? 3.651 6.456 -22.206 1.00 90.56 106 ASP A N 1
ATOM 855 C CA . ASP A 1 106 ? 4.648 6.480 -23.281 1.00 90.56 106 ASP A CA 1
ATOM 856 C C . ASP A 1 106 ? 5.557 5.246 -23.217 1.00 90.56 106 ASP A C 1
ATOM 858 O O . ASP A 1 106 ? 5.889 4.643 -24.238 1.00 90.56 106 ASP A O 1
ATOM 862 N N . SER A 1 107 ? 5.940 4.833 -22.007 1.00 86.75 107 SER A N 1
ATOM 863 C CA . SER A 1 107 ? 6.761 3.641 -21.790 1.00 86.75 107 SER A CA 1
ATOM 864 C C . SER A 1 107 ? 5.994 2.354 -22.096 1.00 86.75 107 SER A C 1
ATOM 866 O O . SER A 1 107 ? 6.520 1.481 -22.789 1.00 86.75 107 SER A O 1
ATOM 868 N N . MET A 1 108 ? 4.742 2.243 -21.643 1.00 90.38 108 MET A N 1
ATOM 869 C CA . MET A 1 108 ? 3.870 1.105 -21.945 1.00 90.38 108 MET A CA 1
ATOM 870 C C . MET A 1 108 ? 3.656 0.951 -23.455 1.00 90.38 108 MET A C 1
ATOM 872 O O . MET A 1 108 ? 3.747 -0.165 -23.966 1.00 90.38 108 MET A O 1
ATOM 876 N N . GLU A 1 109 ? 3.450 2.051 -24.187 1.00 93.12 109 GLU A N 1
ATOM 877 C CA . GLU A 1 109 ? 3.342 2.041 -25.652 1.00 93.12 109 GLU A CA 1
ATOM 878 C C . GLU A 1 109 ? 4.673 1.651 -26.311 1.00 93.12 109 GLU A C 1
ATOM 880 O O . GLU A 1 109 ? 4.723 0.741 -27.140 1.00 93.12 109 GLU A O 1
ATOM 885 N N . ARG A 1 110 ? 5.780 2.285 -25.902 1.00 87.62 110 ARG A N 1
ATOM 886 C CA . ARG A 1 110 ? 7.119 2.060 -26.472 1.00 87.62 110 ARG A CA 1
ATOM 887 C C . ARG A 1 110 ? 7.587 0.607 -26.357 1.00 87.62 110 ARG A C 1
ATOM 889 O O . ARG A 1 110 ? 8.325 0.144 -27.237 1.00 87.62 110 ARG A O 1
ATOM 896 N N . PHE A 1 111 ? 7.208 -0.070 -25.274 1.00 89.12 111 PHE A N 1
ATOM 897 C CA . PHE A 1 111 ? 7.640 -1.428 -24.939 1.00 89.12 111 PHE A CA 1
ATOM 898 C C . PHE A 1 111 ? 6.529 -2.481 -25.042 1.00 89.12 111 PHE A C 1
ATOM 900 O O . PHE A 1 111 ? 6.761 -3.633 -24.674 1.00 89.12 111 PHE A O 1
ATOM 907 N N . GLU A 1 112 ? 5.356 -2.121 -25.572 1.00 91.88 112 GLU A N 1
ATOM 908 C CA . GLU A 1 112 ? 4.203 -3.021 -25.742 1.00 91.88 112 GLU A CA 1
ATOM 909 C C . GLU A 1 112 ? 3.820 -3.734 -24.430 1.00 91.88 112 GLU A C 1
ATOM 911 O O . GLU A 1 112 ? 3.609 -4.948 -24.398 1.00 91.88 112 GLU A O 1
ATOM 916 N N . GLY A 1 113 ? 3.819 -2.996 -23.314 1.00 87.38 113 GLY A N 1
ATOM 917 C CA . GLY A 1 113 ? 3.548 -3.548 -21.981 1.00 87.38 113 GLY A CA 1
ATOM 918 C C . GLY A 1 113 ? 4.500 -4.680 -21.576 1.00 87.38 113 GLY A C 1
ATOM 919 O O . GLY A 1 113 ? 4.081 -5.639 -20.935 1.00 87.38 113 GLY A O 1
ATOM 920 N N . GLY A 1 114 ? 5.757 -4.615 -22.020 1.00 86.56 114 GLY A N 1
ATOM 921 C CA . GLY A 1 114 ? 6.793 -5.608 -21.733 1.00 86.56 114 GLY A CA 1
ATOM 922 C C . GLY A 1 114 ? 6.943 -6.718 -22.772 1.00 86.56 114 GLY A C 1
ATOM 923 O O . GLY A 1 114 ? 7.876 -7.515 -22.688 1.00 86.56 114 GLY A O 1
ATOM 924 N N . GLN A 1 115 ? 6.076 -6.769 -23.787 1.00 88.12 115 GLN A N 1
ATOM 925 C CA . GLN A 1 115 ? 6.132 -7.803 -24.829 1.00 88.12 115 GLN A CA 1
ATOM 926 C C . GLN A 1 115 ? 7.186 -7.509 -25.903 1.00 88.12 115 GLN A C 1
ATOM 928 O O . GLN A 1 115 ? 7.655 -8.421 -26.595 1.00 88.12 115 GLN A O 1
ATOM 933 N N . SER A 1 116 ? 7.590 -6.244 -26.040 1.00 88.19 116 SER A N 1
ATOM 934 C CA . SER A 1 116 ? 8.570 -5.839 -27.039 1.00 88.19 116 SER A CA 1
ATOM 935 C C . SER A 1 116 ? 9.966 -6.358 -26.700 1.00 88.19 116 SER A C 1
ATOM 937 O O . SER A 1 116 ? 10.459 -6.217 -25.583 1.00 88.19 116 SER A O 1
ATOM 939 N N . ARG A 1 117 ? 10.696 -6.848 -27.709 1.00 84.25 117 ARG A N 1
ATOM 940 C CA . ARG A 1 117 ? 12.115 -7.224 -27.540 1.00 84.25 117 ARG A CA 1
ATOM 941 C C . ARG A 1 117 ? 13.009 -6.047 -27.143 1.00 84.25 117 ARG A C 1
ATOM 943 O O . ARG A 1 117 ? 14.088 -6.275 -26.614 1.00 84.25 117 ARG A O 1
ATOM 950 N N . ARG A 1 118 ? 12.544 -4.811 -27.351 1.00 80.94 118 ARG A N 1
ATOM 951 C CA . ARG A 1 118 ? 13.249 -3.578 -26.973 1.00 80.94 118 ARG A CA 1
ATOM 952 C C . ARG A 1 118 ? 13.472 -3.451 -25.466 1.00 80.94 118 ARG A C 1
ATOM 954 O O . ARG A 1 118 ? 14.324 -2.676 -25.054 1.00 80.94 118 ARG A O 1
ATOM 961 N N . VAL A 1 119 ? 12.732 -4.203 -24.646 1.00 79.06 119 VAL A N 1
ATOM 962 C CA . VAL A 1 119 ? 12.951 -4.262 -23.192 1.00 79.06 119 VAL A CA 1
ATOM 963 C C . VAL A 1 119 ? 14.355 -4.775 -22.867 1.00 79.06 119 VAL A C 1
ATOM 965 O O . VAL A 1 119 ? 14.990 -4.273 -21.947 1.00 79.06 119 VAL A O 1
ATOM 968 N N . PHE A 1 120 ? 14.887 -5.709 -23.664 1.00 78.62 120 PHE A N 1
ATOM 969 C CA . PHE A 1 120 ? 16.238 -6.248 -23.469 1.00 78.62 120 PHE A CA 1
ATOM 970 C C . PHE A 1 120 ? 17.355 -5.257 -23.820 1.00 78.62 120 PHE A C 1
ATOM 972 O O . PHE A 1 120 ? 18.506 -5.502 -23.470 1.00 78.62 120 PHE A O 1
ATOM 979 N N . ASP A 1 121 ? 17.020 -4.147 -24.484 1.00 79.56 121 ASP A N 1
ATOM 980 C CA . ASP A 1 121 ? 17.967 -3.081 -24.815 1.00 79.56 121 ASP A CA 1
ATOM 981 C C . ASP A 1 121 ? 18.053 -2.021 -23.700 1.00 79.56 121 ASP A C 1
ATOM 983 O O . ASP A 1 121 ? 18.861 -1.094 -23.783 1.00 79.56 121 ASP A O 1
ATOM 987 N N . ILE A 1 122 ? 17.216 -2.126 -22.659 1.00 76.44 122 ILE A N 1
ATOM 988 C CA . ILE A 1 122 ? 17.195 -1.173 -21.550 1.00 76.44 122 ILE A CA 1
ATOM 989 C C . ILE A 1 122 ? 18.397 -1.420 -20.641 1.00 76.44 122 ILE A C 1
ATOM 991 O O . ILE A 1 122 ? 18.592 -2.509 -20.103 1.00 76.44 122 ILE A O 1
ATOM 995 N N . ILE A 1 123 ? 19.164 -0.358 -20.413 1.00 74.44 123 ILE A N 1
ATOM 996 C CA . ILE A 1 123 ? 20.220 -0.312 -19.407 1.00 74.44 123 ILE A CA 1
ATOM 997 C C . ILE A 1 123 ? 19.789 0.699 -18.351 1.00 74.44 123 ILE A C 1
ATOM 999 O O . ILE A 1 123 ? 19.463 1.840 -18.670 1.00 74.44 123 ILE A O 1
ATOM 1003 N N . THR A 1 124 ? 19.782 0.270 -17.095 1.00 72.12 124 THR A N 1
ATOM 1004 C CA . THR A 1 124 ? 19.440 1.093 -15.933 1.00 72.12 124 THR A CA 1
ATOM 1005 C C . THR A 1 124 ? 20.517 0.925 -14.862 1.00 72.12 124 THR A C 1
ATOM 1007 O O . THR A 1 124 ? 21.215 -0.091 -14.829 1.00 72.12 124 THR A O 1
ATOM 1010 N N . ALA A 1 125 ? 20.709 1.957 -14.047 1.00 69.00 125 ALA A N 1
ATOM 1011 C CA . ALA A 1 125 ? 21.687 2.005 -12.972 1.00 69.00 125 ALA A CA 1
ATOM 1012 C C . ALA A 1 125 ? 21.197 2.981 -11.898 1.00 69.00 125 ALA A C 1
ATOM 1014 O O . ALA A 1 125 ? 20.589 4.000 -12.228 1.00 69.00 125 ALA A O 1
ATOM 1015 N N . ASP A 1 126 ? 21.494 2.671 -10.640 1.00 66.75 126 ASP A N 1
ATOM 1016 C CA . ASP A 1 126 ? 21.205 3.519 -9.486 1.00 66.75 126 ASP A CA 1
ATOM 1017 C C . ASP A 1 126 ? 22.372 3.444 -8.489 1.00 66.75 126 ASP A C 1
ATOM 1019 O O . ASP A 1 126 ? 23.172 2.503 -8.523 1.00 66.75 126 ASP A O 1
ATOM 1023 N N . GLU A 1 127 ? 22.483 4.442 -7.619 1.00 68.75 127 GLU A N 1
ATOM 1024 C CA . GLU A 1 127 ? 23.508 4.515 -6.580 1.00 68.75 127 GLU A CA 1
ATOM 1025 C C . GLU A 1 127 ? 22.880 4.243 -5.210 1.00 68.75 127 GLU A C 1
ATOM 1027 O O . GLU A 1 127 ? 21.985 4.955 -4.754 1.00 68.75 127 GLU A O 1
ATOM 1032 N N . SER A 1 128 ? 23.387 3.230 -4.506 1.00 67.06 128 SER A N 1
ATOM 1033 C CA . SER A 1 128 ? 22.921 2.892 -3.158 1.00 67.06 128 SER A CA 1
ATOM 1034 C C . SER A 1 128 ? 24.036 2.992 -2.129 1.00 67.06 128 SER A C 1
ATOM 1036 O O . SER A 1 128 ? 25.188 2.635 -2.371 1.00 67.06 128 SER A O 1
ATOM 1038 N N . TRP A 1 129 ? 23.669 3.441 -0.931 1.00 68.56 129 TRP A N 1
ATOM 1039 C CA . TRP A 1 129 ? 24.606 3.615 0.171 1.00 68.56 129 TRP A CA 1
ATOM 1040 C C . TRP A 1 129 ? 24.730 2.346 1.011 1.00 68.56 129 TRP A C 1
ATOM 1042 O O . TRP A 1 129 ? 23.757 1.884 1.609 1.00 68.56 129 TRP A O 1
ATOM 1052 N N . LEU A 1 130 ? 25.956 1.841 1.147 1.00 65.81 130 LEU A N 1
ATOM 1053 C CA . LEU A 1 130 ? 26.302 0.838 2.150 1.00 65.81 130 LEU A CA 1
ATOM 1054 C C . LEU A 1 130 ? 26.925 1.532 3.362 1.00 65.81 130 LEU A C 1
ATOM 1056 O O . LEU A 1 130 ? 27.965 2.180 3.266 1.00 65.81 130 LEU A O 1
ATOM 1060 N N . ILE A 1 131 ? 26.267 1.414 4.516 1.00 66.75 131 ILE A N 1
ATOM 1061 C CA . ILE A 1 131 ? 26.685 2.094 5.746 1.00 66.75 131 ILE A CA 1
ATOM 1062 C C . ILE A 1 131 ? 27.303 1.080 6.708 1.00 66.75 131 ILE A C 1
ATOM 1064 O O . ILE A 1 131 ? 26.616 0.206 7.240 1.00 66.75 131 ILE A O 1
ATOM 1068 N N . GLN A 1 132 ? 28.592 1.246 7.003 1.00 63.06 132 GLN A N 1
ATOM 1069 C CA . GLN A 1 132 ? 29.274 0.518 8.071 1.00 63.06 132 GLN A CA 1
ATOM 1070 C C . GLN A 1 132 ? 28.969 1.184 9.423 1.00 63.06 132 GLN A C 1
ATOM 1072 O O . GLN A 1 132 ? 29.417 2.296 9.698 1.00 63.06 132 GLN A O 1
ATOM 1077 N N . GLN A 1 133 ? 28.213 0.512 10.296 1.00 60.16 133 GLN A N 1
ATOM 1078 C CA . GLN A 1 133 ? 27.965 1.026 11.646 1.00 60.16 133 GLN A CA 1
ATOM 1079 C C . GLN A 1 133 ? 29.121 0.690 12.594 1.00 60.16 133 GLN A C 1
ATOM 1081 O O . GLN A 1 133 ? 29.276 -0.456 13.017 1.00 60.16 133 GLN A O 1
ATOM 1086 N N . GLN A 1 134 ? 29.885 1.703 13.005 1.00 51.28 134 GLN A N 1
ATOM 1087 C CA . GLN A 1 134 ? 30.785 1.596 14.153 1.00 51.28 134 GLN A CA 1
ATOM 1088 C C . GLN A 1 134 ? 29.999 1.887 15.436 1.00 51.28 134 GLN A C 1
ATOM 1090 O O . GLN A 1 134 ? 29.522 3.001 15.648 1.00 51.28 134 GLN A O 1
ATOM 1095 N N . LYS A 1 135 ? 29.840 0.895 16.319 1.00 49.16 135 LYS A N 1
ATOM 1096 C CA . LYS A 1 135 ? 29.288 1.159 17.655 1.00 49.16 135 LYS A CA 1
ATOM 1097 C C . LYS A 1 135 ? 30.357 1.842 18.503 1.00 49.16 135 LYS A C 1
ATOM 1099 O O . LYS A 1 135 ? 31.325 1.194 18.893 1.00 49.16 135 LYS A O 1
ATOM 1104 N N . SER A 1 136 ? 30.155 3.107 18.870 1.00 41.34 136 SER A N 1
ATOM 1105 C CA . SER A 1 136 ? 30.732 3.594 20.121 1.00 41.34 136 SER A CA 1
ATOM 1106 C C . SER A 1 136 ? 29.904 3.008 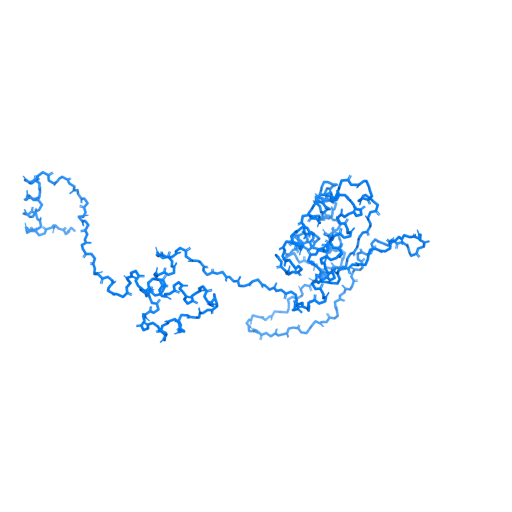21.270 1.00 41.34 136 SER A C 1
ATOM 1108 O O . SER A 1 136 ? 28.673 2.961 21.230 1.00 41.34 136 SER A O 1
ATOM 1110 N N . ASN A 1 137 ? 30.581 2.451 22.272 1.00 40.56 137 ASN A N 1
ATOM 1111 C CA . ASN A 1 137 ? 29.928 1.868 23.438 1.00 40.56 137 ASN A CA 1
ATOM 1112 C C . ASN A 1 137 ? 29.234 2.967 24.255 1.00 40.56 137 ASN A C 1
ATOM 1114 O O . ASN A 1 137 ? 29.837 3.522 25.169 1.00 40.56 137 ASN A O 1
ATOM 1118 N N . GLN A 1 138 ? 27.958 3.242 23.991 1.00 36.34 138 GLN A N 1
ATOM 1119 C CA . GLN A 1 138 ? 27.082 3.878 24.970 1.00 36.34 138 GLN A CA 1
ATOM 1120 C C . GLN A 1 138 ? 25.641 3.399 24.796 1.00 36.34 138 GLN A C 1
ATOM 1122 O O . GLN A 1 138 ? 24.986 3.611 23.778 1.00 36.34 138 GLN A O 1
ATOM 1127 N N . LYS A 1 139 ? 25.166 2.687 25.821 1.00 42.34 139 LYS A N 1
ATOM 1128 C CA . LYS A 1 139 ? 23.752 2.376 26.009 1.00 42.34 139 LYS A CA 1
ATOM 1129 C C . LYS A 1 139 ? 23.041 3.659 26.459 1.00 42.34 139 LYS A C 1
ATOM 1131 O O . LYS A 1 139 ? 23.590 4.388 27.279 1.00 42.34 139 LYS A O 1
ATOM 1136 N N . PHE A 1 140 ? 21.803 3.810 25.986 1.00 30.62 140 PHE A N 1
ATOM 1137 C CA . PHE A 1 140 ? 20.773 4.798 26.345 1.00 30.62 140 PHE A CA 1
ATOM 1138 C C . PHE A 1 140 ? 20.756 6.129 25.575 1.00 30.62 140 PHE A C 1
ATOM 1140 O O . PHE A 1 140 ? 21.712 6.891 25.580 1.00 30.62 140 PHE A O 1
ATOM 1147 N N . GLY A 1 141 ? 19.569 6.433 25.031 1.00 28.02 141 GLY A N 1
ATOM 1148 C CA . GLY A 1 141 ? 19.061 7.796 24.868 1.00 28.02 141 GLY A CA 1
ATOM 1149 C C . GLY A 1 141 ? 19.327 8.458 23.518 1.00 28.02 141 GLY A C 1
ATOM 1150 O O . GLY A 1 141 ? 20.399 9.011 23.310 1.00 28.02 141 GLY A O 1
ATOM 1151 N N . CYS A 1 142 ? 18.301 8.443 22.656 1.00 32.03 142 CYS A N 1
ATOM 1152 C CA . CYS A 1 142 ? 18.050 9.354 21.527 1.00 32.03 142 CYS A CA 1
ATOM 1153 C C . CYS A 1 142 ? 19.103 10.462 21.343 1.00 32.03 142 CYS A C 1
ATOM 1155 O O . CYS A 1 142 ? 18.982 11.516 21.956 1.00 32.03 142 CYS A O 1
ATOM 1157 N N . HIS A 1 143 ? 20.116 10.241 20.502 1.00 24.39 143 HIS A N 1
ATOM 1158 C CA . HIS A 1 143 ? 21.000 11.304 20.027 1.00 24.39 143 HIS A CA 1
ATOM 1159 C C . HIS A 1 143 ? 21.361 11.062 18.562 1.00 24.39 143 HIS A C 1
ATOM 1161 O O . HIS A 1 143 ? 21.841 9.992 18.189 1.00 24.39 143 HIS A O 1
ATOM 1167 N N . LYS A 1 144 ? 21.107 12.093 17.744 1.00 36.84 144 LYS A N 1
ATOM 1168 C CA . LYS A 1 144 ? 21.632 12.274 16.387 1.00 36.84 144 LYS A CA 1
ATOM 1169 C C . LYS A 1 144 ? 23.121 11.929 16.375 1.00 36.84 144 LYS A C 1
ATOM 1171 O O . LYS A 1 144 ? 23.917 12.654 16.968 1.00 36.84 144 LYS A O 1
ATOM 1176 N N . LEU A 1 145 ? 23.492 10.868 15.668 1.00 24.83 145 LEU A N 1
ATOM 1177 C CA . LEU A 1 145 ? 24.875 10.675 15.259 1.00 24.83 145 LEU A CA 1
ATOM 1178 C C . LEU A 1 145 ? 25.065 11.431 13.945 1.00 24.83 145 LEU A C 1
ATOM 1180 O O . LEU A 1 145 ? 24.431 11.135 12.934 1.00 24.83 145 LEU A O 1
ATOM 1184 N N . ILE A 1 146 ? 25.882 12.478 14.018 1.00 31.52 146 ILE A N 1
ATOM 1185 C CA . ILE A 1 146 ? 26.425 13.191 12.867 1.00 31.52 146 ILE A CA 1
ATOM 1186 C C . ILE A 1 146 ? 27.313 12.183 12.136 1.00 31.52 146 ILE A C 1
ATOM 1188 O O . ILE A 1 146 ? 28.251 11.654 12.731 1.00 31.52 146 ILE A O 1
ATOM 1192 N N . TYR A 1 147 ? 26.976 11.874 10.885 1.00 28.09 147 TYR A N 1
ATOM 1193 C CA . TYR A 1 147 ? 27.784 10.989 10.057 1.00 28.09 147 TYR A CA 1
ATOM 1194 C C . TYR A 1 147 ? 29.111 11.675 9.729 1.00 28.09 147 TYR A C 1
ATOM 1196 O O . TYR A 1 147 ? 29.127 12.765 9.153 1.00 28.09 147 TYR A O 1
ATOM 1204 N N . ASP A 1 148 ? 30.212 11.019 10.097 1.00 33.44 148 ASP A N 1
ATOM 1205 C CA . ASP A 1 148 ? 31.473 11.190 9.386 1.00 33.44 148 ASP A CA 1
ATOM 1206 C C . ASP A 1 148 ? 31.299 10.592 7.980 1.00 33.44 148 ASP A C 1
ATOM 1208 O O . ASP A 1 148 ? 30.513 9.660 7.791 1.00 33.44 148 ASP A O 1
ATOM 1212 N N . GLN A 1 149 ? 31.942 11.216 6.999 1.00 32.41 149 GLN A N 1
ATOM 1213 C CA . GLN A 1 149 ? 31.630 11.149 5.566 1.00 32.41 149 GLN A CA 1
ATOM 1214 C C . GLN A 1 149 ? 31.254 9.729 5.085 1.00 32.41 149 GLN A C 1
ATOM 1216 O O . GLN A 1 149 ? 32.042 8.801 5.287 1.00 32.41 149 GLN A O 1
ATOM 1221 N N . PRO A 1 150 ? 30.094 9.525 4.424 1.00 40.59 150 PRO A N 1
ATOM 1222 C CA . PRO A 1 150 ? 29.779 8.226 3.849 1.00 40.59 150 PRO A CA 1
ATOM 1223 C C . PRO A 1 150 ? 30.870 7.857 2.838 1.00 40.59 150 PRO A C 1
ATOM 1225 O O . PRO A 1 150 ? 31.206 8.640 1.947 1.00 40.59 150 PRO A O 1
ATOM 1228 N N . LYS A 1 151 ? 31.467 6.672 2.997 1.00 38.81 151 LYS A N 1
ATOM 1229 C CA . LYS A 1 151 ? 32.403 6.153 2.003 1.00 38.81 151 LYS A CA 1
ATOM 1230 C C . LYS A 1 151 ? 31.609 5.760 0.765 1.00 38.81 151 LYS A C 1
ATOM 1232 O O . LYS A 1 151 ? 30.769 4.866 0.814 1.00 38.81 151 LYS A O 1
ATOM 1237 N N . PHE A 1 152 ? 31.888 6.446 -0.332 1.00 32.78 152 PHE A N 1
ATOM 1238 C CA . PHE A 1 152 ? 31.340 6.136 -1.640 1.00 32.78 152 PHE A CA 1
ATOM 1239 C C . PHE A 1 152 ? 31.978 4.847 -2.143 1.00 32.78 152 PHE A C 1
ATOM 1241 O O . PHE A 1 152 ? 33.185 4.799 -2.383 1.00 32.78 152 PHE A O 1
ATOM 1248 N N . ILE A 1 153 ? 31.168 3.812 -2.320 1.00 35.53 153 ILE A N 1
ATOM 1249 C CA . ILE A 1 153 ? 31.521 2.715 -3.209 1.00 35.53 153 ILE A CA 1
ATOM 1250 C C . ILE A 1 153 ? 30.626 2.877 -4.421 1.00 35.53 153 ILE A C 1
ATOM 1252 O O . ILE A 1 153 ? 29.444 2.551 -4.391 1.00 35.53 153 ILE A O 1
ATOM 1256 N N . ASP A 1 154 ? 31.218 3.444 -5.466 1.00 30.56 154 ASP A N 1
ATOM 1257 C CA . ASP A 1 154 ? 30.629 3.506 -6.793 1.00 30.56 154 ASP A CA 1
ATOM 1258 C C . ASP A 1 154 ? 30.391 2.061 -7.255 1.00 30.56 154 ASP A C 1
ATOM 1260 O O . ASP A 1 154 ? 31.318 1.371 -7.679 1.00 30.56 154 ASP A O 1
ATOM 1264 N N . THR A 1 155 ? 29.149 1.585 -7.206 1.00 33.19 155 THR A N 1
ATOM 1265 C CA . THR A 1 155 ? 28.729 0.366 -7.921 1.00 33.19 155 THR A CA 1
ATOM 1266 C C . THR A 1 155 ? 28.457 0.705 -9.390 1.00 33.19 155 THR A C 1
ATOM 1268 O O . THR A 1 155 ? 27.493 0.259 -10.005 1.00 33.19 155 THR A O 1
ATOM 1271 N N . LYS A 1 156 ? 29.336 1.524 -9.983 1.00 29.89 156 LYS A N 1
ATOM 1272 C CA . LYS A 1 156 ? 29.293 1.867 -11.401 1.00 29.89 156 LYS A CA 1
ATOM 1273 C C . LYS A 1 156 ? 29.614 0.633 -12.225 1.00 29.89 156 LYS A C 1
ATOM 1275 O O . LYS A 1 156 ? 30.779 0.306 -12.441 1.00 29.89 156 LYS A O 1
ATOM 1280 N N . VAL A 1 157 ? 28.591 0.041 -12.824 1.00 27.97 157 VAL A N 1
ATOM 1281 C CA . VAL A 1 157 ? 28.767 -0.545 -14.152 1.00 27.97 157 VAL A CA 1
ATOM 1282 C C . VAL A 1 157 ? 28.750 0.632 -15.125 1.00 27.97 157 VAL A C 1
ATOM 1284 O O . VAL A 1 157 ? 27.695 1.151 -15.479 1.00 27.97 157 VAL A O 1
ATOM 1287 N N . GLN A 1 158 ? 29.932 1.137 -15.492 1.00 24.86 158 GLN A N 1
ATOM 1288 C CA . GLN A 1 158 ? 30.061 2.201 -16.491 1.00 24.86 158 GLN A CA 1
ATOM 1289 C C . GLN A 1 158 ? 29.461 1.738 -17.829 1.00 24.86 158 GLN A C 1
ATOM 1291 O O . GLN A 1 158 ? 30.116 1.035 -18.597 1.00 24.86 158 GLN A O 1
ATOM 1296 N N . ALA A 1 159 ? 28.251 2.188 -18.159 1.00 29.25 159 ALA A N 1
ATOM 1297 C CA . ALA A 1 159 ? 27.854 2.328 -19.553 1.00 29.25 159 ALA A CA 1
ATOM 1298 C C . ALA A 1 159 ? 28.487 3.628 -20.066 1.00 29.25 159 ALA A C 1
ATOM 1300 O O . ALA A 1 159 ? 28.166 4.729 -19.618 1.00 29.25 159 ALA A O 1
ATOM 1301 N N . SER A 1 160 ? 29.482 3.485 -20.938 1.00 31.14 160 SER A N 1
ATOM 1302 C CA . SER A 1 160 ? 30.255 4.589 -21.497 1.00 31.14 160 SER A CA 1
ATOM 1303 C C . SER A 1 160 ? 29.348 5.636 -22.159 1.00 31.14 160 SER A C 1
ATOM 1305 O O . SER A 1 160 ? 28.444 5.313 -22.926 1.00 31.14 160 SER A O 1
ATOM 1307 N N . GLN A 1 161 ? 29.630 6.917 -21.904 1.00 35.12 161 GLN A N 1
ATOM 1308 C CA . GLN A 1 161 ? 28.943 8.094 -22.465 1.00 35.12 161 GLN A CA 1
ATOM 1309 C C . GLN A 1 161 ? 29.097 8.260 -24.001 1.00 35.12 161 GLN A C 1
ATOM 1311 O O . GLN A 1 161 ? 29.026 9.373 -24.511 1.00 35.12 161 GLN A O 1
ATOM 1316 N N . ALA A 1 162 ? 29.343 7.193 -24.766 1.00 35.44 162 ALA A N 1
ATOM 1317 C CA . ALA A 1 162 ? 29.855 7.291 -26.136 1.00 35.44 162 ALA A CA 1
ATOM 1318 C C . ALA A 1 162 ? 28.903 6.834 -27.262 1.00 35.44 162 ALA A C 1
ATOM 1320 O O . ALA A 1 162 ? 29.233 7.051 -28.424 1.00 35.44 162 ALA A O 1
ATOM 1321 N N . ASN A 1 163 ? 27.738 6.233 -26.984 1.00 44.50 163 ASN A N 1
ATOM 1322 C CA . ASN A 1 163 ? 27.094 5.358 -27.984 1.00 44.50 163 ASN A CA 1
ATOM 1323 C C . ASN A 1 163 ? 25.684 5.754 -28.467 1.00 44.50 163 ASN A C 1
ATOM 1325 O O . ASN A 1 163 ? 24.919 4.874 -28.844 1.00 44.50 163 ASN A O 1
ATOM 1329 N N . GLY A 1 164 ? 25.319 7.042 -28.490 1.00 45.62 164 GLY A N 1
ATOM 1330 C CA . GLY A 1 164 ? 24.109 7.499 -29.205 1.00 45.62 164 GLY A CA 1
ATOM 1331 C C . GLY A 1 164 ? 22.787 6.837 -28.780 1.00 45.62 164 GLY A C 1
ATOM 1332 O O . GLY A 1 164 ? 21.881 6.727 -29.600 1.00 45.62 164 GLY A O 1
ATOM 1333 N N . GLY A 1 165 ? 22.694 6.360 -27.535 1.00 49.19 165 GLY A N 1
ATOM 1334 C CA . GLY A 1 165 ? 21.480 5.754 -26.993 1.00 49.19 165 GLY A CA 1
ATOM 1335 C C . GLY A 1 165 ? 20.422 6.803 -26.651 1.00 49.19 165 GLY A C 1
ATOM 1336 O O . GLY A 1 165 ? 20.750 7.888 -26.168 1.00 49.19 165 GLY A O 1
ATOM 1337 N N . ASP A 1 166 ? 19.154 6.466 -26.883 1.00 55.88 166 ASP A N 1
ATOM 1338 C CA . ASP A 1 166 ? 18.021 7.282 -26.448 1.00 55.88 166 ASP A CA 1
ATOM 1339 C C . ASP A 1 166 ? 17.911 7.247 -24.920 1.00 55.88 166 ASP A C 1
ATOM 1341 O O . ASP A 1 166 ? 17.739 6.180 -24.327 1.00 55.88 166 ASP A O 1
ATOM 1345 N N . PHE A 1 167 ? 17.946 8.413 -24.278 1.00 54.47 167 PHE A N 1
ATOM 1346 C CA . PHE A 1 167 ? 17.690 8.515 -22.845 1.00 54.47 167 PHE A CA 1
ATOM 1347 C C . PHE A 1 167 ? 16.187 8.445 -22.572 1.00 54.47 167 PHE A C 1
ATOM 1349 O O . PHE A 1 167 ? 15.408 9.239 -23.103 1.00 54.47 167 PHE A O 1
ATOM 1356 N N . LEU A 1 168 ? 15.778 7.517 -21.708 1.00 57.31 168 LEU A N 1
ATOM 1357 C CA . LEU A 1 168 ? 14.483 7.609 -21.044 1.00 57.31 168 LEU A CA 1
ATOM 1358 C C . LEU A 1 168 ? 14.628 8.641 -19.924 1.00 57.31 168 LEU A C 1
ATOM 1360 O O . LEU A 1 168 ? 15.478 8.490 -19.049 1.00 57.31 168 LEU A O 1
ATOM 1364 N N . HIS A 1 169 ? 13.845 9.719 -19.980 1.00 56.09 169 HIS A N 1
ATOM 1365 C CA . HIS A 1 169 ? 13.792 10.681 -18.884 1.00 56.09 169 HIS A CA 1
ATOM 1366 C C . HIS A 1 169 ? 13.194 9.988 -17.663 1.00 56.09 169 HIS A C 1
ATOM 1368 O O . HIS A 1 169 ? 11.997 9.732 -17.638 1.00 56.09 169 HIS A O 1
ATOM 1374 N N . ASP A 1 170 ? 14.038 9.659 -16.686 1.00 55.12 170 ASP A N 1
ATOM 1375 C CA . ASP A 1 170 ? 13.602 8.963 -15.481 1.00 55.12 170 ASP A CA 1
ATOM 1376 C C . ASP A 1 170 ? 12.601 9.813 -14.690 1.00 55.12 170 ASP A C 1
ATOM 1378 O O . ASP A 1 170 ? 12.726 11.045 -14.593 1.00 55.12 170 ASP A O 1
ATOM 1382 N N . ILE A 1 171 ? 11.627 9.136 -14.085 1.00 55.03 171 ILE A N 1
ATOM 1383 C CA . ILE A 1 171 ? 10.804 9.733 -13.048 1.00 55.03 171 ILE A CA 1
ATOM 1384 C C . ILE A 1 171 ? 11.745 9.939 -11.863 1.00 55.03 171 ILE A C 1
ATOM 1386 O O . ILE A 1 171 ? 12.020 9.026 -11.080 1.00 55.03 171 ILE A O 1
ATOM 1390 N N . ARG A 1 172 ? 12.228 11.179 -11.702 1.00 47.94 172 ARG A N 1
ATOM 1391 C CA . ARG A 1 172 ? 12.656 11.655 -10.383 1.00 47.94 172 ARG A CA 1
ATOM 1392 C C . ARG A 1 172 ? 11.535 11.225 -9.444 1.00 47.94 172 ARG A C 1
ATOM 1394 O O . ARG A 1 172 ? 10.392 11.522 -9.752 1.00 47.94 172 ARG A O 1
ATOM 1401 N N . PHE A 1 173 ? 11.852 10.489 -8.379 1.00 51.47 173 PHE A N 1
ATOM 1402 C CA . PHE A 1 173 ? 10.903 9.965 -7.381 1.00 51.47 173 PHE A CA 1
ATOM 1403 C C . PHE A 1 173 ? 10.370 8.525 -7.574 1.00 51.47 173 PHE A C 1
ATOM 1405 O O . PHE A 1 173 ? 9.184 8.283 -7.400 1.00 51.47 173 PHE A O 1
ATOM 1412 N N . ASN A 1 174 ? 11.269 7.564 -7.835 1.00 55.41 174 ASN A N 1
ATOM 1413 C CA . ASN A 1 174 ? 11.360 6.173 -7.311 1.00 55.41 174 ASN A CA 1
ATOM 1414 C C . ASN A 1 174 ? 10.109 5.249 -7.217 1.00 55.41 174 ASN A C 1
ATOM 1416 O O . ASN A 1 174 ? 10.229 4.118 -6.759 1.00 55.41 174 ASN A O 1
ATOM 1420 N N . GLN A 1 175 ? 8.903 5.642 -7.629 1.00 55.50 175 GLN A N 1
ATOM 1421 C CA . GLN A 1 175 ? 7.738 4.741 -7.609 1.00 55.50 175 GLN A CA 1
ATOM 1422 C C . GLN A 1 175 ? 7.803 3.708 -8.740 1.00 55.50 175 GLN A C 1
ATOM 1424 O O . GLN A 1 175 ? 7.412 2.550 -8.582 1.00 55.50 175 GLN A O 1
ATOM 1429 N N . VAL A 1 176 ? 8.342 4.136 -9.881 1.00 53.75 176 VAL A N 1
ATOM 1430 C CA . VAL A 1 176 ? 8.390 3.372 -11.131 1.00 53.75 176 VAL A CA 1
ATOM 1431 C C . VAL A 1 176 ? 9.838 3.043 -11.515 1.00 53.75 176 VAL A C 1
ATOM 1433 O O . VAL A 1 176 ? 10.094 2.574 -12.613 1.00 53.75 176 VAL A O 1
ATOM 1436 N N . HIS A 1 177 ? 10.815 3.281 -10.637 1.00 62.59 177 HIS A N 1
ATOM 1437 C CA . HIS A 1 177 ? 12.212 2.999 -10.957 1.00 62.59 177 HIS A CA 1
ATOM 1438 C C . HIS A 1 177 ? 12.524 1.505 -10.739 1.00 62.59 177 HIS A C 1
ATOM 1440 O O . HIS A 1 177 ? 12.306 0.955 -9.653 1.00 62.59 177 HIS A O 1
ATOM 1446 N N . THR A 1 178 ? 13.018 0.847 -11.793 1.00 58.88 178 THR A N 1
ATOM 1447 C CA . THR A 1 178 ? 13.228 -0.609 -11.870 1.00 58.88 178 THR A CA 1
ATOM 1448 C C . THR A 1 178 ? 14.263 -1.112 -10.880 1.00 58.88 178 THR A C 1
ATOM 1450 O O . THR A 1 178 ? 13.942 -1.896 -9.988 1.00 58.88 178 THR A O 1
ATOM 1453 N N . ILE A 1 179 ? 15.506 -0.648 -11.022 1.00 57.75 179 ILE A N 1
ATOM 1454 C CA . ILE A 1 179 ? 16.644 -1.210 -10.301 1.00 57.75 179 ILE A CA 1
ATOM 1455 C C . ILE A 1 179 ? 16.667 -0.756 -8.853 1.00 57.75 179 ILE A C 1
ATOM 1457 O O . ILE A 1 179 ? 16.682 -1.626 -8.003 1.00 57.75 179 ILE A O 1
ATOM 1461 N N . GLY A 1 180 ? 16.594 0.538 -8.546 1.00 60.28 180 GLY A N 1
ATOM 1462 C CA . GLY A 1 180 ? 16.609 1.055 -7.171 1.00 60.28 180 GLY A CA 1
ATOM 1463 C C . GLY A 1 180 ? 15.640 0.336 -6.227 1.00 60.28 180 GLY A C 1
ATOM 1464 O O . GLY A 1 180 ? 16.046 -0.194 -5.200 1.00 60.28 180 GLY A O 1
ATOM 1465 N N . THR A 1 181 ? 14.366 0.191 -6.601 1.00 62.28 181 THR A N 1
ATOM 1466 C CA . THR A 1 181 ? 13.384 -0.481 -5.727 1.00 62.28 181 THR A CA 1
ATOM 1467 C C . THR A 1 181 ? 13.581 -1.995 -5.601 1.00 62.28 181 THR A C 1
ATOM 1469 O O . THR A 1 181 ? 13.343 -2.561 -4.530 1.00 62.28 181 THR A O 1
ATOM 1472 N N . TRP A 1 182 ? 13.991 -2.670 -6.676 1.00 65.62 182 TRP A N 1
ATOM 1473 C CA . TRP A 1 182 ? 14.282 -4.103 -6.662 1.00 65.62 182 TRP A CA 1
ATOM 1474 C C . TRP A 1 182 ? 15.596 -4.399 -5.924 1.00 65.62 182 TRP A C 1
ATOM 1476 O O . TRP A 1 182 ? 15.666 -5.318 -5.106 1.00 65.62 182 TRP A O 1
ATOM 1486 N N . TRP A 1 183 ? 16.618 -3.580 -6.149 1.00 61.97 183 TRP A N 1
ATOM 1487 C CA . TRP A 1 183 ? 17.931 -3.637 -5.521 1.00 61.97 183 TRP A CA 1
ATOM 1488 C C . TRP A 1 183 ? 17.836 -3.331 -4.030 1.00 61.97 183 TRP A C 1
ATOM 1490 O O . TRP A 1 183 ? 18.278 -4.147 -3.231 1.00 61.97 183 TRP A O 1
ATOM 1500 N N . ASP A 1 184 ? 17.133 -2.273 -3.617 1.00 62.41 184 ASP A N 1
ATOM 1501 C CA . ASP A 1 184 ? 16.858 -1.988 -2.201 1.00 62.41 184 ASP A CA 1
ATOM 1502 C C . ASP A 1 184 ? 16.100 -3.133 -1.512 1.00 62.41 184 ASP A C 1
ATOM 1504 O O . ASP A 1 184 ? 16.295 -3.405 -0.319 1.00 62.41 184 ASP A O 1
ATOM 1508 N N . GLY A 1 185 ? 15.223 -3.814 -2.256 1.00 64.88 185 GLY A N 1
ATOM 1509 C CA . GLY A 1 185 ? 14.518 -5.013 -1.817 1.00 64.88 185 GLY A CA 1
ATOM 1510 C C . GLY A 1 185 ? 15.464 -6.183 -1.552 1.00 64.88 185 GLY A C 1
ATOM 1511 O O . GLY A 1 185 ? 15.398 -6.786 -0.479 1.00 64.88 185 GLY A O 1
ATOM 1512 N N . ASN A 1 186 ? 16.368 -6.465 -2.488 1.00 64.31 186 ASN A N 1
ATOM 1513 C CA . ASN A 1 186 ? 17.327 -7.566 -2.401 1.00 64.31 186 ASN A CA 1
ATOM 1514 C C . ASN A 1 186 ? 18.465 -7.267 -1.413 1.00 64.31 186 ASN A C 1
ATOM 1516 O O . ASN A 1 186 ? 18.790 -8.106 -0.574 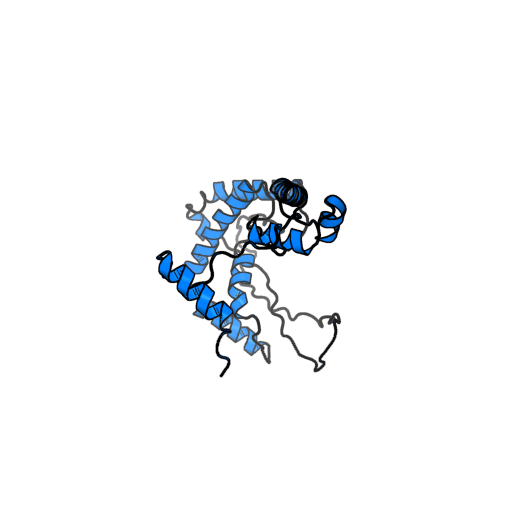1.00 64.31 186 ASN A O 1
ATOM 1520 N N . CYS A 1 187 ? 18.981 -6.038 -1.370 1.00 61.97 187 CYS A N 1
ATOM 1521 C CA . CYS A 1 187 ? 19.982 -5.581 -0.404 1.00 61.97 187 CYS A CA 1
ATOM 1522 C C . CYS A 1 187 ? 19.509 -5.646 1.055 1.00 61.97 187 CYS A C 1
ATOM 1524 O O . CYS A 1 187 ? 20.329 -5.539 1.971 1.00 61.97 187 CYS A O 1
ATOM 1526 N N . LYS A 1 188 ? 18.217 -5.910 1.320 1.00 64.31 188 LYS A N 1
ATOM 1527 C CA . LYS A 1 188 ? 17.748 -6.298 2.661 1.00 64.31 188 LYS A CA 1
ATOM 1528 C C . LYS A 1 188 ? 18.511 -7.495 3.225 1.00 64.31 188 LYS A C 1
ATOM 1530 O O . LYS A 1 188 ? 18.661 -7.556 4.443 1.00 64.31 188 LYS A O 1
ATOM 1535 N N . MET A 1 189 ? 19.024 -8.392 2.382 1.00 65.50 189 MET A N 1
ATOM 1536 C CA . MET A 1 189 ? 19.846 -9.530 2.809 1.00 65.50 189 MET A CA 1
ATOM 1537 C C . MET A 1 189 ? 21.131 -9.106 3.540 1.00 65.50 189 MET A C 1
ATOM 1539 O O . MET A 1 189 ? 21.641 -9.852 4.369 1.00 65.50 189 MET A O 1
ATOM 1543 N N . LEU A 1 190 ? 21.635 -7.897 3.265 1.00 66.25 190 LEU A N 1
ATOM 1544 C CA . LEU A 1 190 ? 22.835 -7.345 3.894 1.00 66.25 190 LEU A CA 1
ATOM 1545 C C . LEU A 1 190 ? 22.521 -6.582 5.193 1.00 66.25 190 LEU A C 1
ATOM 1547 O O . LEU A 1 190 ? 23.434 -6.136 5.892 1.00 66.25 190 LEU A O 1
ATOM 1551 N N . ARG A 1 191 ? 21.239 -6.423 5.559 1.00 68.25 191 ARG A N 1
ATOM 1552 C CA . ARG A 1 191 ? 20.852 -5.694 6.776 1.00 68.25 191 ARG A CA 1
ATOM 1553 C C . ARG A 1 191 ? 21.336 -6.418 8.026 1.00 68.25 191 ARG A C 1
ATOM 1555 O O . ARG A 1 191 ? 21.096 -7.603 8.219 1.00 68.25 191 ARG A O 1
ATOM 1562 N N . GLY A 1 192 ? 21.956 -5.656 8.923 1.00 68.00 192 GLY A N 1
ATOM 1563 C CA . GLY A 1 192 ? 22.445 -6.161 10.207 1.00 68.00 192 GLY A CA 1
ATOM 1564 C C . GLY A 1 192 ? 23.777 -6.908 10.125 1.00 68.00 192 GLY A C 1
ATOM 1565 O O . GLY A 1 192 ? 24.334 -7.232 11.174 1.00 68.00 192 GLY A O 1
ATOM 1566 N N . ILE A 1 193 ? 24.316 -7.130 8.920 1.00 70.38 193 ILE A N 1
ATOM 1567 C CA . ILE A 1 193 ? 25.668 -7.657 8.742 1.00 70.38 193 ILE A CA 1
ATOM 1568 C C . ILE A 1 193 ? 26.669 -6.555 9.083 1.00 70.38 193 ILE A C 1
ATOM 1570 O O . ILE A 1 193 ? 26.525 -5.400 8.682 1.00 70.38 193 ILE A O 1
ATOM 1574 N N . GLN A 1 194 ? 27.680 -6.918 9.866 1.00 72.75 194 GLN A N 1
ATOM 1575 C CA . GLN A 1 194 ? 28.775 -6.028 10.219 1.00 72.75 194 GLN A CA 1
ATOM 1576 C C . GLN A 1 194 ? 29.998 -6.388 9.392 1.00 72.75 194 GLN A C 1
ATOM 1578 O O . GLN A 1 194 ? 30.421 -7.542 9.362 1.00 72.75 194 GLN A O 1
ATOM 1583 N N . PHE A 1 195 ? 30.577 -5.377 8.760 1.00 74.00 195 PHE A N 1
ATOM 1584 C CA . PHE A 1 195 ? 31.829 -5.503 8.032 1.00 74.00 195 PHE A CA 1
ATOM 1585 C C . PHE A 1 195 ? 32.931 -4.859 8.860 1.00 74.00 195 PHE A C 1
ATOM 1587 O O . PHE A 1 195 ? 32.720 -3.798 9.448 1.00 74.00 195 PHE A O 1
ATOM 1594 N N . ASN A 1 196 ? 34.091 -5.506 8.941 1.00 73.81 196 ASN A N 1
ATOM 1595 C CA . ASN A 1 196 ? 35.242 -4.978 9.678 1.00 73.81 196 ASN A CA 1
ATOM 1596 C C . ASN A 1 196 ? 36.066 -4.006 8.821 1.00 73.81 196 ASN A C 1
ATOM 1598 O O . ASN A 1 196 ? 36.713 -3.108 9.356 1.00 73.81 196 ASN A O 1
ATOM 1602 N N . ASP A 1 197 ? 36.001 -4.160 7.501 1.00 75.56 197 ASP A N 1
ATOM 1603 C CA . ASP A 1 197 ? 36.754 -3.395 6.517 1.00 75.56 197 ASP A CA 1
ATOM 1604 C C . ASP A 1 197 ? 36.021 -3.364 5.165 1.00 75.56 197 ASP A C 1
ATOM 1606 O O . ASP A 1 197 ? 35.079 -4.128 4.926 1.00 75.56 197 ASP A O 1
ATOM 1610 N N . ASP A 1 198 ? 36.468 -2.467 4.285 1.00 74.19 198 ASP A N 1
ATOM 1611 C CA . ASP A 1 198 ? 35.840 -2.218 2.987 1.00 74.19 198 ASP A CA 1
ATOM 1612 C C . ASP A 1 198 ? 35.900 -3.458 2.068 1.00 74.19 198 ASP A C 1
ATOM 1614 O O . ASP A 1 198 ? 34.951 -3.716 1.329 1.00 74.19 198 ASP A O 1
ATOM 1618 N N . ASN A 1 199 ? 36.956 -4.282 2.146 1.00 77.75 199 ASN A N 1
ATOM 1619 C CA . ASN A 1 199 ? 37.081 -5.482 1.310 1.00 77.75 199 ASN A CA 1
ATOM 1620 C C . ASN A 1 199 ? 36.105 -6.575 1.754 1.00 77.75 199 ASN A C 1
ATOM 1622 O O . ASN A 1 199 ? 35.532 -7.271 0.918 1.00 77.75 199 ASN A O 1
ATOM 1626 N N . ALA A 1 200 ? 35.892 -6.733 3.062 1.00 77.19 200 ALA A N 1
ATOM 1627 C CA . ALA A 1 200 ? 34.895 -7.663 3.587 1.00 77.19 200 ALA A CA 1
ATOM 1628 C C . ALA A 1 200 ? 33.474 -7.297 3.126 1.00 77.19 200 ALA A C 1
ATOM 1630 O O . ALA A 1 200 ? 32.686 -8.183 2.798 1.00 77.19 200 ALA A O 1
ATOM 1631 N N . MET A 1 201 ? 33.164 -5.999 3.068 1.00 74.94 201 MET A N 1
ATOM 1632 C CA . MET A 1 201 ? 31.892 -5.495 2.548 1.00 74.94 201 MET A CA 1
ATOM 1633 C C . MET A 1 201 ? 31.749 -5.737 1.042 1.00 74.94 201 MET A C 1
ATOM 1635 O O . MET A 1 201 ? 30.719 -6.254 0.615 1.00 74.94 201 MET A O 1
ATOM 1639 N N . LEU A 1 202 ? 32.776 -5.411 0.251 1.00 76.62 202 LEU A N 1
ATOM 1640 C CA . LEU A 1 202 ? 32.779 -5.634 -1.199 1.00 76.62 202 LEU A CA 1
ATOM 1641 C C . LEU A 1 202 ? 32.612 -7.115 -1.549 1.00 76.62 202 LEU A C 1
ATOM 1643 O O . LEU A 1 202 ? 31.738 -7.458 -2.334 1.00 76.62 202 LEU A O 1
ATOM 1647 N N . ASN A 1 203 ? 33.364 -8.002 -0.897 1.00 80.25 203 ASN A N 1
ATOM 1648 C CA . ASN A 1 203 ? 33.249 -9.443 -1.124 1.00 80.25 203 ASN A CA 1
ATOM 1649 C C . ASN A 1 203 ? 31.853 -9.976 -0.773 1.00 80.25 203 ASN A C 1
ATOM 1651 O O . ASN A 1 203 ? 31.332 -10.850 -1.460 1.00 80.25 203 ASN A O 1
ATOM 1655 N N . ALA A 1 204 ? 31.238 -9.477 0.303 1.00 77.19 204 ALA A N 1
ATOM 1656 C CA . ALA A 1 204 ? 29.883 -9.879 0.669 1.00 77.19 204 ALA A CA 1
ATOM 1657 C C . ALA A 1 204 ? 28.842 -9.378 -0.339 1.00 77.19 204 ALA A C 1
ATOM 1659 O O . ALA A 1 204 ? 27.877 -10.087 -0.617 1.00 77.19 204 ALA A O 1
ATOM 1660 N N . LEU A 1 205 ? 29.048 -8.182 -0.897 1.00 74.06 205 LEU A N 1
ATOM 1661 C CA . LEU A 1 205 ? 28.212 -7.640 -1.960 1.00 74.06 205 LEU A CA 1
ATOM 1662 C C . LEU A 1 205 ? 28.342 -8.463 -3.247 1.00 74.06 205 LEU A C 1
ATOM 1664 O O . LEU A 1 205 ? 27.330 -8.869 -3.807 1.00 74.06 205 LEU A O 1
ATOM 1668 N N . GLU A 1 206 ? 29.567 -8.756 -3.681 1.00 75.94 206 GLU A N 1
ATOM 1669 C CA . GLU A 1 206 ? 29.834 -9.599 -4.852 1.00 75.94 206 GLU A CA 1
ATOM 1670 C C . GLU A 1 206 ? 29.217 -10.991 -4.678 1.00 75.94 206 GLU A C 1
ATOM 1672 O O . GLU A 1 206 ? 28.487 -11.461 -5.544 1.00 75.94 206 GLU A O 1
ATOM 1677 N N . GLN A 1 207 ? 29.393 -11.618 -3.511 1.00 76.62 207 GLN A N 1
ATOM 1678 C CA . GLN A 1 207 ? 28.769 -12.910 -3.216 1.00 76.62 207 GLN A CA 1
ATOM 1679 C C . GLN A 1 207 ? 27.240 -12.850 -3.177 1.00 76.62 207 GLN A C 1
ATOM 1681 O O . GLN A 1 207 ? 26.591 -13.830 -3.542 1.00 76.62 207 GLN A O 1
ATOM 1686 N N . ALA A 1 208 ? 26.656 -11.751 -2.702 1.00 72.50 208 ALA A N 1
ATOM 1687 C CA . ALA A 1 208 ? 25.213 -11.551 -2.715 1.00 72.50 208 ALA A CA 1
ATOM 1688 C C . ALA A 1 208 ? 24.681 -11.456 -4.150 1.00 72.50 208 ALA A C 1
ATOM 1690 O O . ALA A 1 208 ? 23.695 -12.114 -4.475 1.00 72.50 208 ALA A O 1
ATOM 1691 N N . ILE A 1 209 ? 25.368 -10.701 -5.011 1.00 70.94 209 ILE A N 1
ATOM 1692 C CA . ILE A 1 209 ? 25.032 -10.579 -6.431 1.00 70.94 209 ILE A CA 1
ATOM 1693 C C . ILE A 1 209 ? 25.150 -11.945 -7.115 1.00 70.94 209 ILE A C 1
ATOM 1695 O O . ILE A 1 209 ? 24.182 -12.424 -7.698 1.00 70.94 209 ILE A O 1
ATOM 1699 N N . ASP A 1 210 ? 26.299 -12.606 -6.987 1.00 70.38 210 ASP A N 1
ATOM 1700 C CA . ASP A 1 210 ? 26.610 -13.818 -7.748 1.00 70.38 210 ASP A CA 1
ATOM 1701 C C . ASP A 1 210 ? 25.796 -15.043 -7.312 1.00 70.38 210 ASP A C 1
ATOM 1703 O O . ASP A 1 210 ? 25.475 -15.899 -8.138 1.00 70.38 210 ASP A O 1
ATOM 1707 N N . ASN A 1 211 ? 25.462 -15.158 -6.021 1.00 69.31 211 ASN A N 1
ATOM 1708 C CA . ASN A 1 211 ? 24.779 -16.346 -5.499 1.00 69.31 211 ASN A CA 1
ATOM 1709 C C . ASN A 1 211 ? 23.258 -16.203 -5.410 1.00 69.31 211 ASN A C 1
ATOM 1711 O O . ASN A 1 211 ? 22.578 -17.225 -5.307 1.00 69.31 211 ASN A O 1
ATOM 1715 N N . GLN A 1 212 ? 22.720 -14.978 -5.384 1.00 66.19 212 GLN A N 1
ATOM 1716 C CA . GLN A 1 212 ? 21.287 -14.754 -5.150 1.00 66.19 212 GLN A CA 1
ATOM 1717 C C . GLN A 1 212 ? 20.557 -14.099 -6.320 1.00 66.19 212 GLN A C 1
ATOM 1719 O O . GLN A 1 212 ? 19.333 -14.167 -6.338 1.00 66.19 212 GLN A O 1
ATOM 1724 N N . LEU A 1 213 ? 21.262 -13.503 -7.288 1.00 70.00 213 LEU A N 1
ATOM 1725 C CA . LEU A 1 213 ? 20.625 -12.893 -8.453 1.00 70.00 213 LEU A CA 1
ATOM 1726 C C . LEU A 1 213 ? 20.736 -13.808 -9.667 1.00 70.00 213 LEU A C 1
ATOM 1728 O O . LEU A 1 213 ? 21.801 -14.008 -10.251 1.00 70.00 213 LEU A O 1
ATOM 1732 N N . THR A 1 214 ? 19.602 -14.357 -10.074 1.00 73.69 214 THR A N 1
ATOM 1733 C CA . THR A 1 214 ? 19.481 -15.151 -11.293 1.00 73.69 214 THR A CA 1
ATOM 1734 C C . THR A 1 214 ? 19.037 -14.279 -12.465 1.00 73.69 214 THR A C 1
ATOM 1736 O O . THR A 1 214 ? 18.497 -13.186 -12.299 1.00 73.69 214 THR A O 1
ATOM 1739 N N . LYS A 1 215 ? 19.209 -14.783 -13.694 1.00 73.25 215 LYS A N 1
ATOM 1740 C CA . LYS A 1 215 ? 18.669 -14.125 -14.899 1.00 73.25 215 LYS A CA 1
ATOM 1741 C C . LYS A 1 215 ? 17.150 -13.938 -14.833 1.00 73.25 215 LYS A C 1
ATOM 1743 O O . LYS A 1 215 ? 16.644 -12.969 -15.394 1.00 73.25 215 LYS A O 1
ATOM 1748 N N . ASP A 1 216 ? 16.449 -14.845 -14.157 1.00 76.25 216 ASP A N 1
ATOM 1749 C CA . ASP A 1 216 ? 15.003 -14.756 -13.982 1.00 76.25 216 ASP A CA 1
ATOM 1750 C C . ASP A 1 216 ? 14.634 -13.615 -13.028 1.00 76.25 216 ASP A C 1
ATOM 1752 O O . ASP A 1 216 ? 13.655 -12.922 -13.281 1.00 76.25 216 ASP A O 1
ATOM 1756 N N . ASP A 1 217 ? 15.451 -13.320 -12.012 1.00 74.06 217 ASP A N 1
ATOM 1757 C CA . ASP A 1 217 ? 15.203 -12.186 -11.111 1.00 74.06 217 ASP A CA 1
ATOM 1758 C C . ASP A 1 217 ? 15.336 -10.838 -11.833 1.00 74.06 217 ASP A C 1
ATOM 1760 O O . ASP A 1 217 ? 14.533 -9.930 -11.610 1.00 74.06 217 ASP A O 1
ATOM 1764 N N . PHE A 1 218 ? 16.293 -10.723 -12.761 1.00 70.56 218 PHE A N 1
ATOM 1765 C CA . PHE A 1 218 ? 16.408 -9.547 -13.630 1.00 70.56 218 PHE A CA 1
ATOM 1766 C C . PHE A 1 218 ? 15.220 -9.414 -14.581 1.00 70.56 218 PHE A C 1
ATOM 1768 O O . PHE A 1 218 ? 14.746 -8.306 -14.816 1.00 70.56 218 PHE A O 1
ATOM 1775 N N . LYS A 1 219 ? 14.714 -10.527 -15.120 1.00 74.50 219 LYS A N 1
ATOM 1776 C CA . LYS A 1 219 ? 13.513 -10.508 -15.958 1.00 74.50 219 LYS A CA 1
ATOM 1777 C C . LYS A 1 219 ? 12.283 -10.077 -15.151 1.00 74.50 219 LYS A C 1
ATOM 1779 O O . LYS A 1 219 ? 11.576 -9.168 -15.575 1.00 74.50 219 LYS A O 1
ATOM 1784 N N . ASN A 1 220 ? 12.091 -10.664 -13.971 1.00 80.06 220 ASN A N 1
ATOM 1785 C CA . ASN A 1 220 ? 10.991 -10.333 -13.067 1.00 80.06 220 ASN A CA 1
ATOM 1786 C C . ASN A 1 220 ? 11.015 -8.850 -12.662 1.00 80.06 220 ASN A C 1
ATOM 1788 O O . ASN A 1 220 ? 9.961 -8.247 -12.517 1.00 80.06 220 ASN A O 1
ATOM 1792 N N . CYS A 1 221 ? 12.198 -8.235 -12.540 1.00 76.12 221 CYS A N 1
ATOM 1793 C CA . CYS A 1 221 ? 12.331 -6.798 -12.283 1.00 76.12 221 CYS A CA 1
ATOM 1794 C C . CYS A 1 221 ? 11.674 -5.935 -13.378 1.00 76.12 221 CYS A C 1
ATOM 1796 O O . CYS A 1 221 ? 10.989 -4.958 -13.070 1.00 76.12 221 CYS A O 1
ATOM 1798 N N . PHE A 1 222 ? 11.832 -6.306 -14.653 1.00 79.00 222 PHE A N 1
ATOM 1799 C CA . PHE A 1 222 ? 11.163 -5.612 -15.757 1.00 79.00 222 PHE A CA 1
ATOM 1800 C C . PHE A 1 222 ? 9.673 -5.953 -15.844 1.00 79.00 222 PHE A C 1
ATOM 1802 O O . PHE A 1 222 ? 8.881 -5.067 -16.143 1.00 79.00 222 PHE A O 1
ATOM 1809 N N . ASP A 1 223 ? 9.265 -7.182 -15.527 1.00 84.00 223 ASP A N 1
ATOM 1810 C CA . ASP A 1 223 ? 7.838 -7.527 -15.447 1.00 84.00 223 ASP A CA 1
ATOM 1811 C C . ASP A 1 223 ? 7.139 -6.700 -14.340 1.00 84.00 223 ASP A C 1
ATOM 1813 O O . ASP A 1 223 ? 6.092 -6.085 -14.568 1.00 84.00 223 ASP A O 1
ATOM 1817 N N . ASP A 1 224 ? 7.774 -6.574 -13.169 1.00 82.88 224 ASP A N 1
ATOM 1818 C CA . ASP A 1 224 ? 7.325 -5.723 -12.060 1.00 82.88 224 ASP A CA 1
ATOM 1819 C C . ASP A 1 224 ? 7.281 -4.240 -12.438 1.00 82.88 224 ASP A C 1
ATOM 1821 O O . ASP A 1 224 ? 6.433 -3.495 -11.939 1.00 82.88 224 ASP A O 1
ATOM 1825 N N . TRP A 1 225 ? 8.181 -3.790 -13.313 1.00 84.94 225 TRP A N 1
ATOM 1826 C CA . TRP A 1 225 ? 8.203 -2.416 -13.802 1.00 84.94 225 TRP A CA 1
ATOM 1827 C C . TRP A 1 225 ? 6.914 -2.038 -14.518 1.00 84.94 225 TRP A C 1
ATOM 1829 O O . TRP A 1 225 ? 6.310 -1.012 -14.201 1.00 84.94 225 TRP A O 1
ATOM 1839 N N . PHE A 1 226 ? 6.463 -2.888 -15.440 1.00 88.31 226 PHE A N 1
ATOM 1840 C CA . PHE A 1 226 ? 5.238 -2.650 -16.196 1.00 88.31 226 PHE A CA 1
ATOM 1841 C C . PHE A 1 226 ? 4.003 -2.744 -15.296 1.00 88.31 226 PHE A C 1
ATOM 1843 O O . PHE A 1 226 ? 3.103 -1.915 -15.410 1.00 88.31 226 PHE A O 1
ATOM 1850 N N . ILE A 1 227 ? 3.996 -3.658 -14.318 1.00 90.06 227 ILE A N 1
ATOM 1851 C CA . ILE A 1 227 ? 2.943 -3.716 -13.288 1.00 90.06 227 ILE A CA 1
ATOM 1852 C C . ILE A 1 227 ? 2.886 -2.410 -12.478 1.00 90.06 227 ILE A C 1
ATOM 1854 O O . ILE A 1 227 ? 1.808 -1.930 -12.131 1.00 90.06 227 ILE A O 1
ATOM 1858 N N . ARG A 1 228 ? 4.036 -1.815 -12.149 1.00 88.62 228 ARG A N 1
ATOM 1859 C CA . ARG A 1 228 ? 4.104 -0.535 -11.423 1.00 88.62 228 ARG A CA 1
ATOM 1860 C C . ARG A 1 228 ? 3.657 0.644 -12.275 1.00 88.62 228 ARG A C 1
ATOM 1862 O O . ARG A 1 228 ? 3.029 1.549 -11.740 1.00 88.62 228 ARG A O 1
ATOM 1869 N N . MET A 1 229 ? 3.957 0.635 -13.571 1.00 89.12 229 MET A N 1
ATOM 1870 C CA . MET A 1 229 ? 3.444 1.640 -14.506 1.00 89.12 229 MET A CA 1
ATOM 1871 C C . MET A 1 229 ? 1.921 1.607 -14.576 1.00 89.12 229 MET A C 1
ATOM 1873 O O . MET A 1 229 ? 1.291 2.656 -14.491 1.00 89.12 229 MET A O 1
ATOM 1877 N N . ASP A 1 230 ? 1.340 0.412 -14.670 1.00 92.69 230 ASP A N 1
ATOM 1878 C CA . ASP A 1 230 ? -0.111 0.215 -14.678 1.00 92.69 230 ASP A CA 1
ATOM 1879 C C . ASP A 1 230 ? -0.747 0.763 -13.390 1.00 92.69 230 ASP A C 1
ATOM 1881 O O . ASP A 1 230 ? -1.618 1.628 -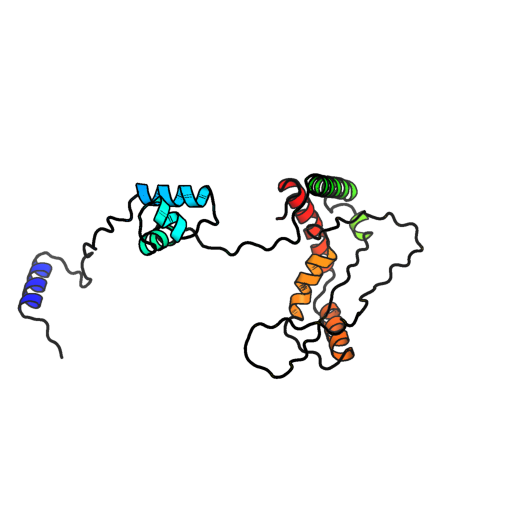13.433 1.00 92.69 230 ASP A O 1
ATOM 1885 N N . LYS A 1 231 ? -0.185 0.402 -12.227 1.00 92.25 231 LYS A N 1
ATOM 1886 C CA . LYS A 1 231 ? -0.615 0.945 -10.927 1.00 92.25 231 LYS A CA 1
ATOM 1887 C C . LYS A 1 231 ? -0.471 2.460 -10.822 1.00 92.25 231 LYS A C 1
ATOM 1889 O O . LYS A 1 231 ? -1.334 3.105 -10.240 1.00 92.25 231 LYS A O 1
ATOM 1894 N N . CYS A 1 232 ? 0.600 3.036 -11.366 1.00 91.19 232 CYS A N 1
ATOM 1895 C CA . CYS A 1 232 ? 0.790 4.485 -11.390 1.00 91.19 232 CYS A CA 1
ATOM 1896 C C . CYS A 1 232 ? -0.309 5.178 -12.208 1.00 91.19 232 CYS A C 1
ATOM 1898 O O . CYS A 1 232 ? -0.748 6.268 -11.842 1.00 91.19 232 CYS A O 1
ATOM 1900 N N . ILE A 1 233 ? -0.743 4.566 -13.313 1.00 92.31 233 ILE A N 1
ATOM 1901 C CA . ILE A 1 233 ? -1.835 5.081 -14.145 1.00 92.31 233 ILE A CA 1
ATOM 1902 C C . ILE A 1 233 ? -3.168 4.953 -13.397 1.00 92.31 233 ILE A C 1
ATOM 1904 O O . ILE A 1 233 ? -3.909 5.933 -13.328 1.00 92.31 233 ILE A O 1
ATOM 1908 N N . ASP A 1 234 ? -3.444 3.795 -12.795 1.00 95.38 234 ASP A N 1
ATOM 1909 C CA . ASP A 1 234 ? -4.669 3.539 -12.023 1.00 95.38 234 ASP A CA 1
ATOM 1910 C C . ASP A 1 234 ? -4.791 4.437 -10.784 1.00 95.38 234 ASP A C 1
ATOM 1912 O O . ASP A 1 234 ? -5.890 4.840 -10.403 1.00 95.38 234 ASP A O 1
ATOM 1916 N N . ALA A 1 235 ? -3.660 4.781 -10.168 1.00 93.50 235 ALA A N 1
ATOM 1917 C CA . ALA A 1 235 ? -3.583 5.670 -9.015 1.00 93.50 235 ALA A CA 1
ATOM 1918 C C . ALA A 1 235 ? -3.557 7.165 -9.388 1.00 93.50 235 ALA A C 1
ATOM 1920 O O . ALA A 1 235 ? -3.310 7.997 -8.515 1.00 93.50 235 ALA A O 1
ATOM 1921 N N . ASP A 1 236 ? -3.765 7.528 -10.661 1.00 93.62 236 ASP A N 1
ATOM 1922 C CA . ASP A 1 236 ? -3.710 8.915 -11.155 1.00 93.62 236 ASP A CA 1
ATOM 1923 C C . ASP A 1 236 ? -2.405 9.635 -10.744 1.00 93.62 236 ASP A C 1
ATOM 1925 O O . ASP A 1 236 ? -2.382 10.778 -10.281 1.00 93.62 236 ASP A O 1
ATOM 1929 N N . GLY A 1 237 ? -1.282 8.918 -10.866 1.00 88.56 237 GLY A N 1
ATOM 1930 C CA . GLY A 1 237 ? 0.059 9.409 -10.541 1.00 88.56 237 GLY A CA 1
ATOM 1931 C C . GLY A 1 237 ? 0.376 9.494 -9.044 1.00 88.56 237 GLY A C 1
ATOM 1932 O O . GLY A 1 237 ? 1.449 9.982 -8.681 1.00 88.56 237 GLY A O 1
ATOM 1933 N N . GLN A 1 238 ? -0.523 9.047 -8.161 1.00 88.62 238 GLN A N 1
ATOM 1934 C CA . GLN A 1 238 ? -0.269 8.978 -6.719 1.00 88.62 238 GLN A CA 1
ATOM 1935 C C . GLN A 1 238 ? 0.607 7.776 -6.336 1.00 88.62 238 GLN A C 1
ATOM 1937 O O . GLN A 1 238 ? 0.695 6.791 -7.062 1.00 88.62 238 GLN A O 1
ATOM 1942 N N . TYR A 1 239 ? 1.230 7.855 -5.152 1.00 86.69 239 TYR A N 1
ATOM 1943 C CA . TYR A 1 239 ? 1.929 6.717 -4.539 1.00 86.69 239 TYR A CA 1
ATOM 1944 C C . TYR A 1 239 ? 0.977 5.534 -4.301 1.00 86.69 239 TYR A C 1
ATOM 1946 O O . TYR A 1 239 ? -0.160 5.741 -3.877 1.00 86.69 239 TYR A O 1
ATOM 1954 N N . PHE A 1 240 ? 1.480 4.307 -4.485 1.00 85.81 240 PHE A N 1
ATOM 1955 C CA . PHE A 1 240 ? 0.758 3.040 -4.285 1.00 85.81 240 PHE A CA 1
ATOM 1956 C C . PHE A 1 240 ? 1.542 2.015 -3.439 1.00 85.81 240 PHE A C 1
ATOM 1958 O O . PHE A 1 240 ? 2.764 2.188 -3.221 1.00 85.81 240 PHE A O 1
#

InterPro domains:
  IPR036397 Ribonuclease H superfamily [G3DSA:3.30.420.10] (87-163)
  IPR036397 Ribonuclease H superfamily [G3DSA:3.30.420.10] (181-240)
  IPR052709 Transposase-Methyltransferase Hybrid [PTHR46060] (1-138)

Organism: NCBI:txid1234261

pLDDT: mean 74.29, std 19.37, range [24.39, 95.38]

Foldseek 3Di:
DDDDDPVVVVVVVVCVVVVNPDPDDDDDPPDPPPQDDPVLLVLLVVVCVVPVPDDLVNSCVVRVGDSVNSVCSQVVPVVHDDDDDDDFPDDDDLVLLVVLLVLLVVVCVVCVLVPRPCLVVDDDDDFDADDADDDDDDDDDDDDDDDDDGDGDPPDPDPDPPDPDDDSPDSPGPLLHQCVVLVVVLCVVVPPDHDPDPVSVVVVVVCSCVVPDDPVSSSVSVNVNSVSSVVSNVVSSDHD

Radius of gyration: 30.57 Å; chains: 1; bounding box: 72×53×79 Å

Secondary structure (DSSP, 8-state):
--PPPHHHHHHHHHHHHTT----SPP---PPP-TT--HHHHHHHHHHHHH-TT--HHHHHHHH---HHHHHHIIIIIS-----PPPP-SSPPPHHHHHHHHHHHHHHHHHTGGGTSGGGGG---------------S--SS----PPP-PPP--------TTS-PPPP---SSSSS-HHHHHHHHHGGGGTT---SSHHHHHHHHHHHHHHH--HHHHHHHHHHHHHHHHHHHHTTT---

Sequence (240 aa):
DQAPSDR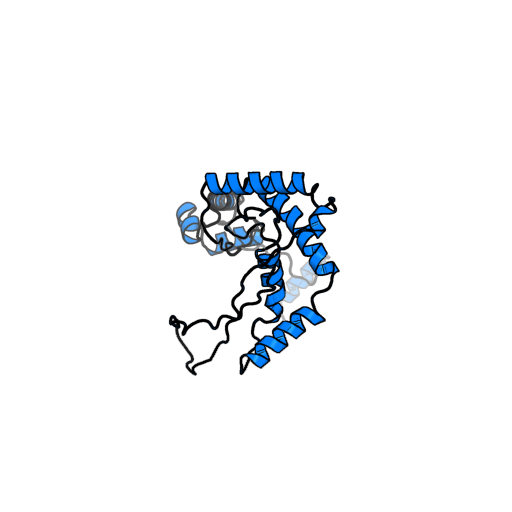TILNWYHEFQRNNLSVEDAARSGYPRTAVNDETIDAVRAIIEDDPHSTYEQIQDSLGITSSSINSIIHDYSNLHEVCARWVPHQLTDDEKQFCIQFCRDSMERFEGGQSRRVFDIITADESWLIQQQKSNQKFGCHKLIYDQPKFIDTKVQASQANGGDFLHDIRFNQVHTIGTWWDGNCKMLRGIQFNDDNAMLNALEQAIDNQLTKDDFKNCFDDWFIRMDKCIDADGQYF